Protein AF-A0A845QM46-F1 (afdb_monomer_lite)

Sequence (284 aa):
MVIPQRTRVELRPKELALKIKDFGCYRITVSLDEENFLMFNYPYDESMENTIIIENFEGDLLFAEQYNCGYGGHSPGKTEELLKALGIEDYEAERLKWLDGFQISFNRDGIYEPENNIENVPFRRFSDKIDLSNANTVCNMKKRQLYFMEPKKKDFTTLLRTLDLLEIDGLKAYIGKDNTPYYDFSIPYLSPELQKQEAMLKGPFIVFEARPFDVICFVGTKAPASIINTLTLYILGYPLLQEENLGEYIVLESVRNYNKSRIKRWAKALKESKDIYLSIKARP

Secondary structure (DSSP, 8-state):
-PPPPEEEE---HHHHHHHHHHHTEEEEEEESSGGGGGGS-S---GGGTTEEEEEETTS-EEEEES---S-SSS--HHHHHHHHHTT--HHHHHHHHTSSEEEEEE-TTS-EEEEEEEE--SB-SSSSSB---STTEEEETTTTEEEEES--THHHHHHHHHHHTSEEEEEEEE-STT----S----TT--HHHHTTHHHHTS-EEEEEEESSEEEEE--SSSHHHHHHHHHHHHHSS-S--TT-TTS-------S---HHHHHHHHHHHHH-TTTTS------

Radius of gyration: 21.89 Å; chains: 1; bounding box: 54×41×61 Å

Structure (mmCIF, N/CA/C/O backbone):
data_AF-A0A845QM46-F1
#
_entry.id   AF-A0A845QM46-F1
#
loop_
_atom_site.group_PDB
_atom_site.id
_atom_site.type_symbol
_atom_site.label_atom_id
_atom_site.label_alt_id
_atom_site.label_comp_id
_atom_site.label_asym_id
_atom_site.label_entity_id
_atom_site.label_seq_id
_atom_site.pdbx_PDB_ins_code
_atom_site.Cartn_x
_atom_site.Cartn_y
_atom_site.Cartn_z
_atom_site.occupancy
_atom_site.B_iso_or_equiv
_atom_site.auth_seq_id
_atom_site.auth_comp_id
_atom_site.auth_asym_id
_atom_site.auth_atom_id
_atom_site.pdbx_PDB_model_num
ATOM 1 N N . MET A 1 1 ? -0.229 -23.679 -4.809 1.00 38.31 1 MET A N 1
ATOM 2 C CA . MET A 1 1 ? 0.304 -22.304 -4.750 1.00 38.31 1 MET A CA 1
ATOM 3 C C . MET A 1 1 ? 1.750 -22.395 -5.197 1.00 38.31 1 MET A C 1
ATOM 5 O O . MET A 1 1 ? 2.528 -23.038 -4.504 1.00 38.31 1 MET A O 1
ATOM 9 N N . VAL A 1 2 ? 2.072 -21.917 -6.398 1.00 35.53 2 VAL A N 1
ATOM 10 C CA . VAL A 1 2 ? 3.462 -21.878 -6.874 1.00 35.53 2 VAL A CA 1
ATOM 11 C C . VAL A 1 2 ? 4.127 -20.720 -6.138 1.00 35.53 2 VAL A C 1
ATOM 13 O O . VAL A 1 2 ? 3.599 -19.613 -6.153 1.00 35.53 2 VAL A O 1
ATOM 16 N N . ILE A 1 3 ? 5.202 -20.992 -5.404 1.00 48.53 3 ILE A N 1
ATOM 17 C CA . ILE A 1 3 ? 5.987 -19.939 -4.758 1.00 48.53 3 ILE A CA 1
ATOM 18 C C . ILE A 1 3 ? 6.811 -19.293 -5.880 1.00 48.53 3 ILE A C 1
ATOM 20 O O . ILE A 1 3 ? 7.573 -20.028 -6.511 1.00 48.53 3 ILE A O 1
ATOM 24 N N . PRO A 1 4 ? 6.665 -17.983 -6.155 1.00 57.91 4 PRO A N 1
ATOM 25 C CA . PRO A 1 4 ? 7.448 -17.315 -7.191 1.00 57.91 4 PRO A CA 1
ATOM 26 C C . PRO A 1 4 ? 8.939 -17.531 -6.948 1.00 57.91 4 PRO A C 1
ATOM 28 O O . PRO A 1 4 ? 9.393 -17.397 -5.802 1.00 57.91 4 PRO A O 1
ATOM 31 N N . GLN A 1 5 ? 9.707 -17.845 -7.994 1.00 64.75 5 GLN A N 1
ATOM 32 C CA . GLN A 1 5 ? 11.157 -17.863 -7.846 1.00 64.75 5 GLN A CA 1
ATOM 33 C C . GLN A 1 5 ? 11.633 -16.434 -7.583 1.00 64.75 5 GLN A C 1
ATOM 35 O O . GLN A 1 5 ? 11.287 -15.504 -8.310 1.00 64.75 5 GLN A O 1
ATOM 40 N N . ARG A 1 6 ? 12.400 -16.253 -6.503 1.00 69.56 6 ARG A N 1
AT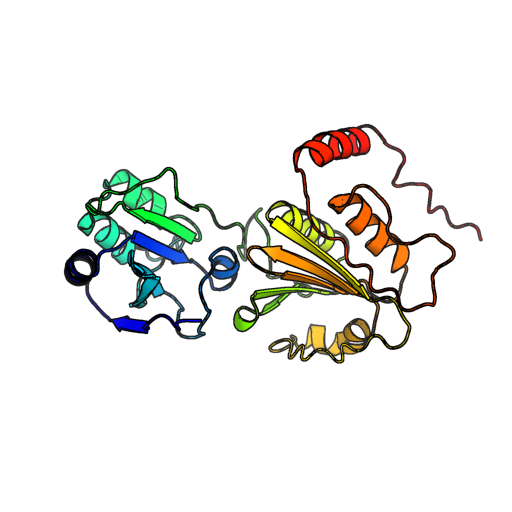OM 41 C CA . ARG A 1 6 ? 12.965 -14.955 -6.125 1.00 69.56 6 ARG A CA 1
ATOM 42 C C . ARG A 1 6 ? 14.436 -14.925 -6.485 1.00 69.56 6 ARG A C 1
ATOM 44 O O . ARG A 1 6 ? 15.208 -15.733 -5.975 1.00 69.56 6 ARG A O 1
ATOM 51 N N . THR A 1 7 ? 14.824 -13.953 -7.300 1.00 81.62 7 THR A N 1
ATOM 52 C CA . THR A 1 7 ? 16.232 -13.698 -7.624 1.00 81.62 7 THR A CA 1
ATOM 53 C C . THR A 1 7 ? 16.611 -12.295 -7.170 1.00 81.62 7 THR A C 1
ATOM 55 O O . THR A 1 7 ? 15.898 -11.345 -7.480 1.00 81.62 7 THR A O 1
ATOM 58 N N . ARG A 1 8 ? 17.732 -12.151 -6.454 1.00 79.81 8 ARG A N 1
ATOM 59 C CA . ARG A 1 8 ? 18.295 -10.844 -6.080 1.00 79.81 8 ARG A CA 1
ATOM 60 C C . ARG A 1 8 ? 19.483 -10.491 -6.952 1.00 79.81 8 ARG A C 1
ATOM 62 O O . ARG A 1 8 ? 20.283 -11.367 -7.285 1.00 79.81 8 ARG A O 1
ATOM 69 N N . VAL A 1 9 ? 19.597 -9.219 -7.314 1.00 83.62 9 VAL A N 1
ATOM 70 C CA . VAL A 1 9 ? 20.725 -8.692 -8.080 1.00 83.62 9 VAL A CA 1
ATOM 71 C C . VAL A 1 9 ? 21.131 -7.301 -7.618 1.00 83.62 9 VAL A C 1
ATOM 73 O O . VAL A 1 9 ? 20.295 -6.476 -7.268 1.00 83.62 9 VAL A O 1
ATOM 76 N N . GLU A 1 10 ? 22.422 -7.018 -7.730 1.00 85.31 10 GLU A N 1
ATOM 77 C CA . GLU A 1 10 ? 22.969 -5.669 -7.643 1.00 85.31 10 GLU A CA 1
ATOM 78 C C . GLU A 1 10 ? 23.605 -5.349 -9.000 1.00 85.31 10 GLU A C 1
ATOM 80 O O . GLU A 1 10 ? 24.651 -5.887 -9.359 1.00 85.31 10 GLU A O 1
ATOM 85 N N . LEU A 1 11 ? 22.916 -4.549 -9.814 1.00 87.00 11 LEU A N 1
ATOM 86 C CA . LEU A 1 11 ? 23.330 -4.210 -11.178 1.00 87.00 11 LEU A CA 1
ATOM 87 C C . LEU A 1 11 ? 23.146 -2.717 -11.421 1.00 87.00 11 LEU A C 1
ATOM 89 O O . LEU A 1 11 ? 22.212 -2.106 -10.894 1.00 87.00 11 LEU A O 1
ATOM 93 N N . ARG A 1 12 ? 24.004 -2.128 -12.262 1.00 90.50 12 ARG A N 1
ATOM 94 C CA . ARG A 1 12 ? 23.843 -0.731 -12.688 1.00 90.50 12 ARG A CA 1
ATOM 95 C C . ARG A 1 12 ? 22.617 -0.590 -13.599 1.00 90.50 12 ARG A C 1
ATOM 97 O O . ARG A 1 12 ? 22.266 -1.563 -14.268 1.00 90.50 12 ARG A O 1
ATOM 104 N N . PRO A 1 13 ? 22.020 0.610 -13.730 1.00 91.50 13 PRO A N 1
ATOM 105 C CA . PRO A 1 13 ? 20.757 0.793 -14.451 1.00 91.50 13 PRO A CA 1
ATOM 106 C C . PRO A 1 13 ? 20.724 0.186 -15.861 1.00 91.50 13 PRO A C 1
ATOM 108 O O . PRO A 1 13 ? 19.783 -0.517 -16.212 1.00 91.50 13 PRO A O 1
ATOM 111 N N . LYS A 1 14 ? 21.786 0.369 -16.658 1.00 92.88 14 LYS A N 1
ATOM 112 C CA . LYS A 1 14 ? 21.867 -0.193 -18.020 1.00 92.88 14 LYS A CA 1
ATOM 113 C C . LYS A 1 14 ? 21.983 -1.722 -18.048 1.00 92.88 14 LYS A C 1
ATOM 115 O O . LYS A 1 14 ? 21.410 -2.357 -18.924 1.00 92.88 14 LYS A O 1
ATOM 120 N N . GLU A 1 15 ? 22.725 -2.305 -17.109 1.00 92.81 15 GLU A N 1
ATOM 121 C CA . GLU A 1 15 ? 22.895 -3.763 -16.995 1.00 92.81 15 GLU A CA 1
ATOM 122 C C . GLU A 1 15 ? 21.600 -4.412 -16.508 1.00 92.81 15 GLU A C 1
ATOM 124 O O . GLU A 1 15 ? 21.168 -5.434 -17.041 1.00 92.81 15 GLU A O 1
ATOM 129 N N . LEU A 1 16 ? 20.944 -3.774 -15.536 1.00 93.50 16 LEU A N 1
ATOM 130 C CA . LEU A 1 16 ? 19.647 -4.201 -15.044 1.00 93.50 16 LEU A CA 1
ATOM 131 C C . LEU A 1 16 ? 18.578 -4.094 -16.136 1.00 93.50 16 LEU A C 1
ATOM 133 O O . LEU A 1 16 ? 17.815 -5.034 -16.305 1.00 93.50 16 LEU A O 1
ATOM 137 N N . ALA A 1 17 ? 18.556 -3.017 -16.927 1.00 94.00 17 ALA A N 1
ATOM 138 C CA . ALA A 1 17 ? 17.607 -2.863 -18.030 1.00 94.00 17 ALA A CA 1
ATOM 139 C C . ALA A 1 17 ? 17.718 -3.987 -19.073 1.00 94.00 17 ALA A C 1
ATOM 141 O O . ALA A 1 17 ? 16.696 -4.475 -19.550 1.00 94.00 17 ALA A O 1
ATOM 142 N N . LEU A 1 18 ? 18.937 -4.428 -19.408 1.00 92.69 18 LEU A N 1
ATOM 143 C CA . LEU A 1 18 ? 19.142 -5.588 -20.284 1.00 92.69 18 LEU A CA 1
ATOM 144 C C . LEU A 1 18 ? 18.566 -6.857 -19.651 1.00 92.69 18 LEU A C 1
ATOM 146 O O . LEU A 1 18 ? 17.761 -7.542 -20.274 1.00 92.69 18 LEU A O 1
ATOM 150 N N . LYS A 1 19 ? 18.886 -7.106 -18.376 1.00 92.75 19 LYS A N 1
ATOM 151 C CA . LYS A 1 19 ? 18.350 -8.255 -17.641 1.00 92.75 19 LYS A CA 1
ATOM 152 C C . LYS A 1 19 ? 16.819 -8.239 -17.552 1.00 92.75 19 LYS A C 1
ATOM 154 O O . LYS A 1 19 ? 16.204 -9.287 -17.682 1.00 92.75 19 LYS A O 1
ATOM 159 N N . ILE A 1 20 ? 16.202 -7.076 -17.344 1.00 92.00 20 ILE A N 1
ATOM 160 C CA . ILE A 1 20 ? 14.741 -6.899 -17.281 1.00 92.00 20 ILE A CA 1
ATOM 161 C C . ILE A 1 20 ? 14.086 -7.223 -18.631 1.00 92.00 20 ILE A C 1
ATOM 163 O O . ILE A 1 20 ? 13.023 -7.845 -18.655 1.00 92.00 20 ILE A O 1
ATOM 167 N N . LYS A 1 21 ? 14.716 -6.835 -19.748 1.00 89.56 21 LYS A N 1
ATOM 168 C CA . LYS A 1 21 ? 14.235 -7.172 -21.097 1.00 89.56 21 LYS A CA 1
ATOM 169 C C . LYS A 1 21 ? 14.284 -8.677 -21.340 1.00 89.56 21 LYS A C 1
ATOM 171 O O . LYS A 1 21 ? 13.273 -9.249 -21.733 1.00 89.56 21 LYS A O 1
ATOM 176 N N . ASP A 1 22 ? 15.407 -9.317 -21.018 1.00 90.69 22 ASP A N 1
ATOM 177 C CA . ASP A 1 22 ? 15.561 -10.773 -21.140 1.00 90.69 22 ASP A CA 1
ATOM 178 C C . ASP A 1 22 ? 14.604 -11.540 -20.210 1.00 90.69 22 ASP A C 1
ATOM 180 O O . ASP A 1 22 ? 14.162 -12.640 -20.528 1.00 90.69 22 ASP A O 1
ATOM 184 N N . PHE A 1 23 ? 14.262 -10.948 -19.063 1.00 91.19 23 PHE A N 1
ATOM 185 C CA . PHE A 1 23 ? 13.350 -11.519 -18.073 1.00 91.19 23 PHE A CA 1
ATOM 186 C C . PHE A 1 23 ? 11.868 -11.455 -18.483 1.00 91.19 23 PHE A C 1
ATOM 188 O O . PHE A 1 23 ? 11.046 -12.131 -17.868 1.00 91.19 23 PHE A O 1
ATOM 195 N N . GLY A 1 24 ? 11.505 -10.671 -19.506 1.00 90.88 24 GLY A N 1
ATOM 196 C CA . GLY A 1 24 ? 10.113 -10.527 -19.945 1.00 90.88 24 GLY A CA 1
ATOM 197 C C . GLY A 1 24 ? 9.263 -9.719 -18.962 1.00 90.88 24 GLY A C 1
ATOM 198 O O . GLY A 1 24 ? 8.214 -10.177 -18.509 1.00 90.88 24 GLY A O 1
ATOM 199 N N . CYS A 1 25 ? 9.742 -8.530 -18.598 1.00 92.56 25 CYS A N 1
ATOM 200 C CA . CYS A 1 25 ? 9.098 -7.641 -17.636 1.00 92.56 25 CYS A CA 1
ATOM 201 C C . CYS A 1 25 ? 7.655 -7.284 -18.003 1.00 92.56 25 CYS A C 1
ATOM 203 O O . CYS A 1 25 ? 7.397 -6.679 -19.039 1.00 92.56 25 CYS A O 1
ATOM 205 N N . TYR A 1 26 ? 6.742 -7.584 -17.086 1.00 93.75 26 TYR A N 1
ATOM 206 C CA . TYR A 1 26 ? 5.358 -7.130 -17.109 1.00 93.75 26 TYR A CA 1
ATOM 207 C C . TYR A 1 26 ? 5.167 -5.894 -16.228 1.00 93.75 26 TYR A C 1
ATOM 209 O O . TYR A 1 26 ? 4.379 -5.011 -16.554 1.00 93.75 26 TYR A O 1
ATOM 217 N N . ARG A 1 27 ? 5.874 -5.806 -15.097 1.00 95.12 27 ARG A N 1
ATOM 218 C CA . ARG A 1 27 ? 5.605 -4.766 -14.105 1.00 95.12 27 ARG A CA 1
ATOM 219 C C . ARG A 1 27 ? 6.825 -4.427 -13.268 1.00 95.12 27 ARG A C 1
ATOM 221 O O . ARG A 1 27 ? 7.604 -5.303 -12.904 1.00 95.12 27 ARG A O 1
ATOM 228 N N . ILE A 1 28 ? 6.941 -3.151 -12.918 1.00 95.06 28 ILE A N 1
ATOM 229 C CA . ILE A 1 28 ? 7.963 -2.625 -12.018 1.00 95.06 28 ILE A CA 1
ATOM 230 C C . ILE A 1 28 ? 7.292 -1.900 -10.860 1.00 95.06 28 ILE A C 1
ATOM 232 O O . ILE A 1 28 ? 6.427 -1.060 -11.080 1.00 95.06 28 ILE A O 1
ATOM 236 N N . THR A 1 29 ? 7.708 -2.194 -9.632 1.00 93.88 29 THR A N 1
ATOM 237 C CA . THR A 1 29 ? 7.200 -1.552 -8.417 1.00 93.88 29 THR A CA 1
ATOM 238 C C . THR A 1 29 ? 8.339 -0.977 -7.591 1.00 93.88 29 THR A C 1
ATOM 240 O O . THR A 1 29 ? 9.319 -1.668 -7.313 1.00 93.88 29 THR A O 1
ATOM 243 N N . VAL A 1 30 ? 8.186 0.276 -7.167 1.00 91.50 30 VAL A N 1
ATOM 244 C CA . VAL A 1 30 ? 9.110 0.988 -6.276 1.00 91.50 30 VAL A CA 1
ATOM 245 C C . VAL A 1 30 ? 8.299 1.633 -5.157 1.00 91.50 30 VAL A C 1
ATOM 247 O O . VAL A 1 30 ? 7.201 2.136 -5.388 1.00 91.50 30 VAL A O 1
ATOM 250 N N . SER A 1 31 ? 8.821 1.610 -3.936 1.00 88.06 31 SER A N 1
ATOM 251 C CA . SER A 1 31 ? 8.218 2.248 -2.758 1.00 88.06 31 SER A CA 1
ATOM 252 C C . SER A 1 31 ? 9.229 3.189 -2.111 1.00 88.06 31 SER A C 1
ATOM 254 O O . SER A 1 31 ? 10.427 2.915 -2.166 1.00 88.06 31 SER A O 1
ATOM 256 N N . LEU A 1 32 ? 8.761 4.307 -1.547 1.00 83.69 32 LEU A N 1
ATOM 257 C CA . LEU A 1 32 ? 9.610 5.209 -0.767 1.00 83.69 32 LEU A CA 1
ATOM 258 C C . LEU A 1 32 ? 9.940 4.570 0.586 1.00 83.69 32 LEU A C 1
ATOM 260 O O . LEU A 1 32 ? 11.110 4.352 0.881 1.00 83.69 32 LEU A O 1
ATOM 264 N N . ASP A 1 33 ? 8.901 4.231 1.350 1.00 80.06 33 ASP A N 1
ATOM 265 C CA . ASP A 1 33 ? 9.005 3.618 2.671 1.00 80.06 33 ASP A CA 1
ATOM 266 C C . ASP A 1 33 ? 8.313 2.243 2.697 1.00 80.06 33 ASP A C 1
ATOM 268 O O . ASP A 1 33 ? 7.537 1.880 1.804 1.00 80.06 33 ASP A O 1
ATOM 272 N N . GLU A 1 34 ? 8.559 1.468 3.753 1.00 80.44 34 GLU A N 1
ATOM 273 C CA . GLU A 1 34 ? 7.951 0.147 3.928 1.00 80.44 34 GLU A CA 1
ATOM 274 C C . GLU A 1 34 ? 6.425 0.221 3.967 1.00 80.44 34 GLU A C 1
ATOM 276 O O . GLU A 1 34 ? 5.743 -0.607 3.371 1.00 80.44 34 GLU A O 1
ATOM 281 N N . GLU A 1 35 ? 5.858 1.248 4.597 1.00 81.62 35 GLU A N 1
ATOM 282 C CA . GLU A 1 35 ? 4.414 1.422 4.690 1.00 81.62 35 GLU A CA 1
ATOM 283 C C . GLU A 1 35 ? 3.768 1.638 3.312 1.00 81.62 35 GLU A C 1
ATOM 285 O O . GLU A 1 35 ? 2.629 1.223 3.089 1.00 81.62 35 GLU A O 1
ATOM 290 N N . ASN A 1 36 ? 4.493 2.223 2.348 1.00 84.69 36 ASN A N 1
ATOM 291 C CA . ASN A 1 36 ? 4.007 2.356 0.974 1.00 84.69 36 ASN A CA 1
ATOM 292 C C . ASN A 1 36 ? 3.799 0.984 0.312 1.00 84.69 36 ASN A C 1
ATOM 294 O O . ASN A 1 36 ? 2.880 0.802 -0.493 1.00 84.69 36 ASN A O 1
ATOM 298 N N . PHE A 1 37 ? 4.584 -0.009 0.722 1.00 84.94 37 PHE A N 1
ATOM 299 C CA . PHE A 1 37 ? 4.507 -1.370 0.213 1.00 84.94 37 PHE A CA 1
ATOM 300 C C . PHE A 1 37 ? 3.178 -2.067 0.531 1.00 84.94 37 PHE A C 1
ATOM 302 O O . PHE A 1 37 ? 2.786 -3.016 -0.154 1.00 84.94 37 PHE A O 1
ATOM 309 N N . LEU A 1 38 ? 2.427 -1.570 1.522 1.00 84.94 38 LEU A N 1
ATOM 310 C CA . LEU A 1 38 ? 1.086 -2.065 1.817 1.00 84.94 38 LEU A CA 1
ATOM 311 C C . LEU A 1 38 ? 0.150 -1.947 0.615 1.00 84.94 38 LEU A C 1
ATOM 313 O O . LEU A 1 38 ? -0.733 -2.782 0.478 1.00 84.94 38 LEU A O 1
ATOM 317 N N . MET A 1 39 ? 0.332 -0.982 -0.289 1.00 85.75 39 MET A N 1
ATOM 318 C CA . MET A 1 39 ? -0.556 -0.854 -1.452 1.00 85.75 39 MET A CA 1
ATOM 319 C C . MET A 1 39 ? -0.291 -1.880 -2.555 1.00 85.75 39 MET A C 1
ATOM 321 O O . MET A 1 39 ? -1.139 -2.069 -3.425 1.00 85.75 39 MET A O 1
ATOM 325 N N . PHE A 1 40 ? 0.849 -2.566 -2.518 1.00 86.44 40 PHE A N 1
ATOM 326 C CA . PHE A 1 40 ? 1.248 -3.513 -3.552 1.00 86.44 40 PHE A CA 1
ATOM 327 C C . PHE A 1 40 ? 1.122 -4.941 -3.042 1.00 86.44 40 PHE A C 1
ATOM 329 O O . PHE A 1 40 ? 1.488 -5.231 -1.909 1.00 86.44 40 PHE A O 1
ATOM 336 N N . ASN A 1 41 ? 0.618 -5.856 -3.868 1.00 82.00 41 ASN A N 1
ATOM 337 C CA . ASN A 1 41 ? 0.347 -7.235 -3.460 1.00 82.00 41 ASN A CA 1
ATOM 338 C C . ASN A 1 41 ? 1.586 -8.144 -3.580 1.00 82.00 41 ASN A C 1
ATOM 340 O O . ASN A 1 41 ? 1.546 -9.177 -4.246 1.00 82.00 41 ASN A O 1
ATOM 344 N N . TYR A 1 42 ? 2.691 -7.745 -2.952 1.00 85.25 42 TYR A N 1
ATOM 345 C CA . TYR A 1 42 ? 3.921 -8.533 -2.895 1.00 85.25 42 TYR A CA 1
ATOM 346 C C . TYR A 1 42 ? 4.170 -9.073 -1.484 1.00 85.25 42 TYR A C 1
ATOM 348 O O . TYR A 1 42 ? 3.767 -8.454 -0.490 1.00 85.25 42 TYR A O 1
ATOM 356 N N . PRO A 1 43 ? 4.853 -10.224 -1.368 1.00 80.56 43 PRO A N 1
ATOM 357 C CA . PRO A 1 43 ? 5.324 -10.700 -0.081 1.00 80.56 43 PRO A CA 1
ATOM 358 C C . PRO A 1 43 ? 6.436 -9.781 0.438 1.00 80.56 43 PRO A C 1
ATOM 360 O O . PRO A 1 43 ? 7.422 -9.550 -0.258 1.00 80.56 43 PRO A O 1
ATOM 363 N N . TYR A 1 44 ? 6.280 -9.289 1.664 1.00 80.94 44 TYR A N 1
ATOM 364 C CA . TYR A 1 44 ? 7.263 -8.418 2.304 1.00 80.94 44 TYR A CA 1
ATOM 365 C C . TYR A 1 44 ? 8.457 -9.211 2.867 1.00 80.94 44 TYR A C 1
ATOM 367 O O . TYR A 1 44 ? 8.299 -10.323 3.379 1.00 80.94 44 TYR A O 1
ATOM 375 N N . ASP A 1 45 ? 9.644 -8.616 2.787 1.00 76.56 45 ASP A N 1
ATOM 376 C CA . ASP A 1 45 ? 10.906 -9.083 3.361 1.00 76.56 45 ASP A CA 1
ATOM 377 C C . ASP A 1 45 ? 11.665 -7.842 3.855 1.00 76.56 45 ASP A C 1
ATOM 379 O O . ASP A 1 45 ? 11.795 -6.870 3.119 1.00 76.56 45 ASP A O 1
ATOM 383 N N . GLU A 1 46 ? 12.140 -7.868 5.101 1.00 70.06 46 GLU A N 1
ATOM 384 C CA . GLU A 1 46 ? 12.792 -6.727 5.776 1.00 70.06 46 GLU A CA 1
ATOM 385 C C . GLU A 1 46 ? 14.048 -6.240 5.046 1.00 70.06 46 GLU A C 1
ATOM 387 O O . GLU A 1 46 ? 14.481 -5.109 5.213 1.00 70.06 46 GLU A O 1
ATOM 392 N N . SER A 1 47 ? 14.631 -7.080 4.195 1.00 67.75 47 SER A N 1
ATOM 393 C CA . SER A 1 47 ? 15.779 -6.703 3.375 1.00 67.75 47 SER A CA 1
ATOM 394 C C . SER A 1 47 ? 15.395 -6.128 2.002 1.00 67.75 47 SER A C 1
ATOM 396 O O . SER A 1 47 ? 16.249 -6.066 1.123 1.00 67.75 47 SER A O 1
ATOM 398 N N . MET A 1 48 ? 14.127 -5.737 1.799 1.00 70.19 48 MET A N 1
ATOM 399 C CA . MET A 1 48 ? 13.626 -5.055 0.590 1.00 70.19 48 MET A CA 1
ATOM 400 C C . MET A 1 48 ? 13.669 -3.518 0.678 1.00 70.19 48 MET A C 1
ATOM 402 O O . MET A 1 48 ? 13.138 -2.836 -0.201 1.00 70.19 48 MET A O 1
ATOM 406 N N . GLU A 1 49 ? 14.293 -2.940 1.705 1.00 67.50 49 GLU A N 1
ATOM 407 C CA . GLU A 1 49 ? 14.498 -1.490 1.767 1.00 67.50 49 GLU A CA 1
ATOM 408 C C . GLU A 1 49 ? 15.292 -1.013 0.531 1.00 67.50 49 GLU A C 1
ATOM 410 O O . GLU A 1 49 ? 16.281 -1.634 0.138 1.00 67.50 49 GLU A O 1
ATOM 415 N N . ASN A 1 50 ? 14.852 0.067 -0.128 1.00 71.19 50 ASN A N 1
ATOM 416 C CA . ASN A 1 50 ? 15.448 0.567 -1.381 1.00 71.19 50 ASN A CA 1
ATOM 417 C C . ASN A 1 50 ? 15.567 -0.493 -2.496 1.00 71.19 50 ASN A C 1
ATOM 419 O O . ASN A 1 50 ? 16.546 -0.511 -3.253 1.00 71.19 50 ASN A O 1
ATOM 423 N N . THR A 1 51 ? 14.593 -1.398 -2.580 1.00 82.75 51 THR A N 1
ATOM 424 C CA . THR A 1 51 ? 14.540 -2.437 -3.607 1.00 82.75 51 THR A CA 1
ATOM 425 C C . THR A 1 51 ? 13.441 -2.141 -4.620 1.00 82.75 51 THR A C 1
ATOM 427 O O . THR A 1 51 ? 12.297 -1.866 -4.260 1.00 82.75 51 THR A O 1
ATOM 430 N N . ILE A 1 52 ? 13.776 -2.252 -5.903 1.00 90.88 52 ILE A N 1
ATOM 431 C CA . ILE A 1 52 ? 12.794 -2.316 -6.984 1.00 90.88 52 ILE A CA 1
ATOM 432 C C . ILE A 1 52 ? 12.379 -3.770 -7.205 1.00 90.88 52 ILE A C 1
ATOM 434 O O . ILE A 1 52 ? 13.218 -4.676 -7.216 1.00 90.88 52 ILE A O 1
ATOM 438 N N . ILE A 1 53 ? 11.081 -3.990 -7.386 1.00 92.69 53 ILE A N 1
ATOM 439 C CA . ILE A 1 53 ? 10.515 -5.299 -7.711 1.00 92.69 53 ILE A CA 1
ATOM 440 C C . ILE A 1 53 ? 10.145 -5.308 -9.181 1.00 92.69 53 ILE A C 1
ATOM 442 O O . ILE A 1 53 ? 9.399 -4.443 -9.635 1.00 92.69 53 ILE A O 1
ATOM 446 N N . ILE A 1 54 ? 10.641 -6.302 -9.904 1.00 93.69 54 ILE A N 1
ATOM 447 C CA . ILE A 1 54 ? 10.300 -6.566 -11.295 1.00 93.69 54 ILE A CA 1
ATOM 448 C C . ILE A 1 54 ? 9.560 -7.900 -11.353 1.00 93.69 54 ILE A C 1
ATOM 450 O O . ILE A 1 54 ? 10.064 -8.920 -10.888 1.00 93.69 54 ILE A O 1
ATOM 454 N N . GLU A 1 55 ? 8.370 -7.885 -11.932 1.00 94.50 55 GLU A N 1
ATOM 455 C CA . GLU A 1 55 ? 7.517 -9.053 -12.142 1.00 94.50 55 GLU A CA 1
ATOM 456 C C . GLU A 1 55 ? 7.443 -9.342 -13.644 1.00 94.50 55 GLU A C 1
ATOM 458 O O . GLU A 1 55 ? 7.236 -8.422 -14.443 1.00 94.50 55 GLU A O 1
ATOM 463 N N . ASN A 1 56 ? 7.638 -10.599 -14.043 1.00 94.38 56 ASN A N 1
ATOM 464 C CA . ASN A 1 56 ? 7.477 -11.021 -15.436 1.00 94.38 56 ASN A CA 1
ATOM 465 C C . ASN A 1 56 ? 6.056 -11.540 -15.722 1.00 94.38 56 ASN A C 1
ATOM 467 O O . ASN A 1 56 ? 5.225 -11.683 -14.826 1.00 94.38 56 ASN A O 1
ATOM 471 N N . PHE A 1 57 ? 5.775 -11.860 -16.986 1.00 92.12 57 PHE A N 1
ATOM 472 C CA . PHE A 1 57 ? 4.481 -12.422 -17.404 1.00 92.12 57 PHE A CA 1
ATOM 473 C C . PHE A 1 57 ? 4.167 -13.815 -16.836 1.00 92.12 57 PHE A C 1
ATOM 475 O O . PHE A 1 57 ? 3.017 -14.250 -16.909 1.00 92.12 57 PHE A O 1
ATOM 482 N N . GLU A 1 58 ? 5.163 -14.516 -16.298 1.00 91.88 58 GLU A N 1
ATOM 483 C CA . GLU A 1 58 ? 5.013 -15.839 -15.680 1.00 91.88 58 GLU A CA 1
ATOM 484 C C . GLU A 1 58 ? 4.755 -15.743 -14.163 1.00 91.88 58 GLU A C 1
ATOM 486 O O . GLU A 1 58 ? 4.398 -16.737 -13.532 1.00 91.88 58 GLU A O 1
ATOM 491 N N . GLY A 1 59 ? 4.851 -14.536 -13.588 1.00 89.06 59 GLY A N 1
ATOM 492 C CA . GLY A 1 59 ? 4.670 -14.260 -12.161 1.00 89.06 59 GLY A CA 1
ATOM 493 C C . GLY A 1 59 ? 5.939 -14.424 -11.318 1.00 89.06 59 GLY A C 1
ATOM 494 O O . GLY A 1 59 ? 5.860 -14.364 -10.088 1.00 89.06 59 GLY A O 1
ATOM 495 N N . ASP A 1 60 ? 7.101 -14.627 -11.942 1.00 91.00 60 ASP A N 1
ATOM 496 C CA . ASP A 1 60 ? 8.390 -14.643 -11.255 1.00 91.00 60 ASP A CA 1
ATOM 497 C C . ASP A 1 60 ? 8.826 -13.235 -10.856 1.00 91.00 60 ASP A C 1
ATOM 499 O O . ASP A 1 60 ? 8.494 -12.240 -11.508 1.00 91.00 60 ASP A O 1
ATOM 503 N N . LEU A 1 61 ? 9.617 -13.163 -9.782 1.00 92.00 61 LEU A N 1
ATOM 504 C CA . LEU A 1 61 ? 10.020 -11.906 -9.164 1.00 92.00 61 LEU A CA 1
ATOM 505 C C . LEU A 1 61 ? 11.545 -11.746 -9.165 1.00 92.00 61 LEU A C 1
ATOM 507 O O . LEU A 1 61 ? 12.292 -12.552 -8.598 1.00 92.00 61 LEU A O 1
ATOM 511 N N . LEU A 1 62 ? 12.001 -10.640 -9.743 1.00 91.00 62 LEU A N 1
ATOM 512 C CA . LEU A 1 62 ? 13.375 -10.163 -9.678 1.00 91.00 62 LEU A CA 1
ATOM 513 C C . LEU A 1 62 ? 13.433 -8.932 -8.768 1.00 91.00 62 LEU A C 1
ATOM 515 O O . LEU A 1 62 ? 12.682 -7.976 -8.939 1.00 91.00 62 LEU A O 1
ATOM 519 N N . PHE A 1 63 ? 14.353 -8.951 -7.813 1.00 90.19 63 PHE A N 1
ATOM 520 C CA . PHE A 1 63 ? 14.578 -7.870 -6.859 1.00 90.19 63 PHE A CA 1
ATOM 521 C C . PHE A 1 63 ? 15.929 -7.230 -7.154 1.00 90.19 63 PHE A C 1
ATOM 523 O O . PHE A 1 63 ? 16.933 -7.944 -7.250 1.00 90.19 63 PHE A O 1
ATOM 530 N N . ALA A 1 64 ? 15.963 -5.906 -7.289 1.00 88.75 64 ALA A N 1
ATOM 531 C CA . ALA A 1 64 ? 17.213 -5.175 -7.440 1.00 88.75 64 ALA A CA 1
ATOM 532 C C . ALA A 1 64 ? 17.362 -4.090 -6.373 1.00 88.75 64 ALA A C 1
ATOM 534 O O . ALA A 1 64 ? 16.462 -3.280 -6.161 1.00 88.75 64 ALA A O 1
ATOM 535 N N . GLU A 1 65 ? 18.505 -4.090 -5.699 1.00 86.12 65 GLU A N 1
ATOM 536 C CA . GLU A 1 65 ? 18.790 -3.200 -4.571 1.00 86.12 65 GLU A CA 1
ATOM 537 C C . GLU A 1 65 ? 19.330 -1.840 -5.045 1.00 86.12 65 GLU A C 1
ATOM 539 O O . GLU A 1 65 ? 19.845 -1.710 -6.157 1.00 86.12 65 GLU A O 1
ATOM 544 N N . GLN A 1 66 ? 19.260 -0.829 -4.172 1.00 84.25 66 GLN A N 1
ATOM 545 C CA . GLN A 1 66 ? 19.723 0.549 -4.410 1.00 84.25 66 GLN A CA 1
ATOM 546 C C . GLN A 1 66 ? 18.895 1.340 -5.438 1.00 84.25 66 GLN A C 1
ATOM 548 O O . GLN A 1 66 ? 19.412 2.261 -6.082 1.00 84.25 66 GLN A O 1
ATOM 553 N N . TYR A 1 67 ? 17.610 1.012 -5.562 1.00 88.56 67 TYR A N 1
ATOM 554 C CA . TYR A 1 67 ? 16.631 1.748 -6.361 1.00 88.56 67 TYR A CA 1
ATOM 555 C C . TYR A 1 67 ? 15.520 2.260 -5.442 1.00 88.56 67 TYR A C 1
ATOM 557 O O . TYR A 1 67 ? 14.915 1.497 -4.695 1.00 88.56 67 TYR A O 1
ATOM 565 N N . ASN A 1 68 ? 15.255 3.564 -5.475 1.00 86.81 68 ASN A N 1
ATOM 566 C CA . ASN A 1 68 ? 14.291 4.223 -4.593 1.00 86.81 68 ASN A CA 1
ATOM 567 C C . ASN A 1 68 ? 13.435 5.256 -5.346 1.00 86.81 68 ASN A C 1
ATOM 569 O O . ASN A 1 68 ? 13.555 5.415 -6.562 1.00 86.81 68 ASN A O 1
ATOM 573 N N . CYS A 1 69 ? 12.530 5.931 -4.640 1.00 88.06 69 CYS A N 1
ATOM 574 C CA . CYS A 1 69 ? 11.701 7.024 -5.157 1.00 88.06 69 CYS A CA 1
ATOM 575 C C . CYS A 1 69 ? 11.412 8.045 -4.040 1.00 88.06 69 CYS A C 1
ATOM 577 O O . CYS A 1 69 ? 11.823 7.836 -2.902 1.00 88.06 69 CYS A O 1
ATOM 579 N N . GLY A 1 70 ? 10.769 9.172 -4.355 1.00 80.94 70 GLY A N 1
ATOM 580 C CA . GLY A 1 70 ? 10.161 10.100 -3.387 1.00 80.94 70 GLY A CA 1
ATOM 581 C C . GLY A 1 70 ? 11.108 10.980 -2.552 1.00 80.94 70 GLY A C 1
ATOM 582 O O . GLY A 1 70 ? 10.633 11.881 -1.851 1.00 80.94 70 GLY A O 1
ATOM 583 N N . TYR A 1 71 ? 12.429 10.769 -2.612 1.00 73.56 71 TYR A N 1
ATOM 584 C CA . TYR A 1 71 ? 13.406 11.456 -1.754 1.00 73.56 71 TYR A CA 1
ATOM 585 C C . TYR A 1 71 ? 14.029 12.706 -2.404 1.00 73.56 71 TYR A C 1
ATOM 587 O O . TYR A 1 71 ? 14.759 12.612 -3.384 1.00 73.56 71 TYR A O 1
ATOM 595 N N . GLY A 1 72 ? 13.795 13.889 -1.816 1.00 56.72 72 GLY A N 1
ATOM 596 C CA . GLY A 1 72 ? 14.272 15.198 -2.310 1.00 56.72 72 GLY A CA 1
ATOM 597 C C . GLY A 1 72 ? 15.782 15.460 -2.211 1.00 56.72 72 GLY A C 1
ATOM 598 O O . GLY A 1 72 ? 16.314 16.246 -2.989 1.00 56.72 72 GLY A O 1
ATOM 599 N N . GLY A 1 73 ? 16.472 14.843 -1.243 1.00 59.84 73 GLY A N 1
ATOM 600 C CA . GLY A 1 73 ? 17.862 15.189 -0.896 1.00 59.84 73 GLY A CA 1
ATOM 601 C C . GLY A 1 73 ? 18.917 14.611 -1.845 1.00 59.84 73 GLY A C 1
ATOM 602 O O . GLY A 1 73 ? 19.735 15.343 -2.395 1.00 59.84 73 GLY A O 1
ATOM 603 N N . HIS A 1 74 ? 18.876 13.298 -2.065 1.00 58.84 74 HIS A N 1
ATOM 604 C CA . HIS A 1 74 ? 19.615 12.627 -3.128 1.00 58.84 74 HIS A CA 1
ATOM 605 C C . HIS A 1 74 ? 18.570 12.153 -4.129 1.00 58.84 74 HIS A C 1
ATOM 607 O O . HIS A 1 74 ? 17.895 11.160 -3.873 1.00 58.84 74 HIS A O 1
ATOM 613 N N . SER A 1 75 ? 18.388 12.916 -5.212 1.00 71.69 75 SER A N 1
ATOM 614 C CA . SER A 1 75 ? 17.449 12.576 -6.287 1.00 71.69 75 SER A CA 1
ATOM 615 C C . SER A 1 75 ? 17.560 11.080 -6.627 1.00 71.69 75 SER A C 1
ATOM 617 O O . SER A 1 75 ? 18.695 10.618 -6.782 1.00 71.69 75 SER A O 1
ATOM 619 N N . PRO A 1 76 ? 16.447 10.338 -6.787 1.00 83.56 76 PRO A N 1
ATOM 620 C CA . PRO A 1 76 ? 16.424 8.916 -7.160 1.00 83.56 76 PRO A CA 1
ATOM 621 C C . PRO A 1 76 ? 16.951 8.620 -8.582 1.00 83.56 76 PRO A C 1
ATOM 623 O O . PRO A 1 76 ? 16.266 8.037 -9.422 1.00 83.56 76 PRO A O 1
ATOM 626 N N . GLY A 1 77 ? 18.179 9.047 -8.884 1.00 87.81 77 GLY A N 1
ATOM 627 C CA . GLY A 1 77 ? 18.749 9.077 -10.231 1.00 87.81 77 GLY A CA 1
ATOM 628 C C . GLY A 1 77 ? 18.953 7.689 -10.827 1.00 87.81 77 GLY A C 1
ATOM 629 O O . GLY A 1 77 ? 18.713 7.502 -12.011 1.00 87.81 77 GLY A O 1
ATOM 630 N N . LYS A 1 78 ? 19.296 6.681 -10.013 1.00 91.25 78 LYS A N 1
ATOM 631 C CA . LYS A 1 78 ? 19.405 5.292 -10.495 1.00 91.25 78 LYS A CA 1
ATOM 632 C C . LYS A 1 78 ? 18.072 4.758 -11.017 1.00 91.25 78 LYS A C 1
ATOM 634 O O . LYS A 1 78 ? 18.049 4.090 -12.047 1.00 91.25 78 LYS A O 1
ATOM 639 N N . THR A 1 79 ? 16.976 5.063 -10.324 1.00 93.12 79 THR A N 1
ATOM 640 C CA . THR A 1 79 ? 15.626 4.683 -10.752 1.00 93.12 79 THR A CA 1
ATOM 641 C C . THR A 1 79 ? 15.259 5.404 -12.038 1.00 93.12 79 THR A C 1
ATOM 643 O O . THR A 1 79 ? 14.860 4.759 -12.997 1.00 93.12 79 THR A O 1
ATOM 646 N N . GLU A 1 80 ? 15.475 6.715 -12.111 1.00 94.62 80 GLU A N 1
ATOM 647 C CA . GLU A 1 80 ? 15.241 7.494 -13.331 1.00 94.62 80 GLU A CA 1
ATOM 648 C C . GLU A 1 80 ? 16.043 6.957 -14.533 1.00 94.62 80 GLU A C 1
ATOM 650 O O . GLU A 1 80 ? 15.477 6.708 -15.596 1.00 94.62 80 GLU A O 1
ATOM 655 N N . GLU A 1 81 ? 17.346 6.713 -14.363 1.00 95.06 81 GLU A N 1
ATOM 656 C CA . GLU A 1 81 ? 18.222 6.142 -15.393 1.00 95.06 81 GLU A CA 1
ATOM 657 C C . GLU A 1 81 ? 17.752 4.760 -15.859 1.00 95.06 81 GLU A C 1
ATOM 659 O O . GLU A 1 81 ? 17.830 4.449 -17.050 1.00 95.06 81 GLU A O 1
ATOM 664 N N . LEU A 1 82 ? 17.260 3.928 -14.936 1.00 95.62 82 LEU A N 1
ATOM 665 C CA . LEU A 1 82 ? 16.717 2.610 -15.250 1.00 95.62 82 LEU A CA 1
ATOM 666 C C . LEU A 1 82 ? 15.448 2.730 -16.093 1.00 95.62 82 LEU A C 1
ATOM 668 O O . LEU A 1 82 ? 15.350 2.087 -17.135 1.00 95.62 82 LEU A O 1
ATOM 672 N N . LEU A 1 83 ? 14.499 3.568 -15.667 1.00 95.56 83 LEU A N 1
ATOM 673 C CA . LEU A 1 83 ? 13.241 3.794 -16.380 1.00 95.56 83 LEU A CA 1
ATOM 674 C C . LEU A 1 83 ? 13.504 4.290 -17.812 1.00 95.56 83 LEU A C 1
ATOM 676 O O . LEU A 1 83 ? 12.949 3.743 -18.766 1.00 95.56 83 LEU A O 1
ATOM 680 N N . LYS A 1 84 ? 14.437 5.235 -17.979 1.00 96.00 84 LYS A N 1
ATOM 681 C CA . LYS A 1 84 ? 14.892 5.709 -19.298 1.00 96.00 84 LYS A CA 1
ATOM 682 C C . LYS A 1 84 ? 15.508 4.588 -20.137 1.00 96.00 84 LYS A C 1
ATOM 684 O O . LYS A 1 84 ? 15.199 4.444 -21.317 1.00 96.00 84 LYS A O 1
ATOM 689 N N . ALA A 1 85 ? 16.350 3.741 -19.540 1.00 95.00 85 ALA A N 1
ATOM 690 C CA . ALA A 1 85 ? 16.960 2.599 -20.232 1.00 95.00 85 ALA A CA 1
ATOM 691 C C . ALA A 1 85 ? 15.937 1.523 -20.664 1.00 95.00 85 ALA A C 1
ATOM 693 O O . ALA A 1 85 ? 16.186 0.763 -21.611 1.00 95.00 85 ALA A O 1
ATOM 694 N N . LEU A 1 86 ? 14.781 1.475 -20.000 1.00 94.62 86 LEU A N 1
ATOM 695 C CA . LEU A 1 86 ? 13.641 0.633 -20.362 1.00 94.62 86 LEU A CA 1
ATOM 696 C C . LEU A 1 86 ? 12.743 1.252 -21.443 1.00 94.62 86 LEU A C 1
ATOM 698 O O . LEU A 1 86 ? 11.840 0.577 -21.919 1.00 94.62 86 LEU A O 1
ATOM 702 N N . GLY A 1 87 ? 13.031 2.476 -21.892 1.00 93.38 87 GLY A N 1
ATOM 703 C CA . GLY A 1 87 ? 12.297 3.142 -22.969 1.00 93.38 87 GLY A CA 1
ATOM 704 C C . GLY A 1 87 ? 11.160 4.048 -22.497 1.00 93.38 87 GLY A C 1
ATOM 705 O O . GLY A 1 87 ? 10.358 4.470 -23.324 1.00 93.38 87 GLY A O 1
ATOM 706 N N . ILE A 1 88 ? 11.084 4.363 -21.200 1.00 95.38 88 ILE A N 1
ATOM 707 C CA . ILE A 1 88 ? 10.161 5.383 -20.688 1.00 95.38 88 ILE A CA 1
ATOM 708 C C . ILE A 1 88 ? 10.708 6.764 -21.046 1.00 95.38 88 ILE A C 1
ATOM 710 O O . ILE A 1 88 ? 11.904 7.019 -20.898 1.00 95.38 88 ILE A O 1
ATOM 714 N N . GLU A 1 89 ? 9.831 7.654 -21.511 1.00 95.94 89 GLU A N 1
ATOM 715 C CA . GLU A 1 89 ? 10.215 9.013 -21.885 1.00 95.94 89 GLU A CA 1
ATOM 716 C C . GLU A 1 89 ? 10.810 9.792 -20.707 1.00 95.94 89 GLU A C 1
ATOM 718 O O . GLU A 1 89 ? 10.380 9.655 -19.559 1.00 95.94 89 GLU A O 1
ATOM 723 N N . ASP A 1 90 ? 11.778 10.662 -21.003 1.00 95.12 90 ASP A N 1
ATOM 724 C CA . ASP A 1 90 ? 12.547 11.381 -19.987 1.00 95.12 90 ASP A CA 1
ATOM 725 C C . ASP A 1 90 ? 11.672 12.162 -19.002 1.00 95.12 90 ASP A C 1
ATOM 727 O O . ASP A 1 90 ? 11.941 12.145 -17.800 1.00 95.12 90 ASP A O 1
ATOM 731 N N . TYR A 1 91 ? 10.620 12.824 -19.497 1.00 95.12 91 TYR A N 1
ATOM 732 C CA . TYR A 1 91 ? 9.709 13.602 -18.656 1.00 95.12 91 TYR A CA 1
ATOM 733 C C . TYR A 1 91 ? 8.938 12.707 -17.675 1.00 95.12 91 TYR A C 1
ATOM 735 O O . TYR A 1 91 ? 8.650 13.110 -16.548 1.00 95.12 91 TYR A O 1
ATOM 743 N N . GLU A 1 92 ? 8.593 11.496 -18.107 1.00 95.00 92 GLU A N 1
ATOM 744 C CA . GLU A 1 92 ? 7.775 10.569 -17.341 1.00 95.00 92 GLU A CA 1
ATOM 745 C C . GLU A 1 92 ? 8.629 9.845 -16.302 1.00 95.00 92 GLU A C 1
ATOM 747 O O . GLU A 1 92 ? 8.240 9.753 -15.139 1.00 95.00 92 GLU A O 1
ATOM 752 N N . ALA A 1 93 ? 9.839 9.423 -16.678 1.00 94.75 93 ALA A N 1
ATOM 753 C CA . ALA A 1 93 ? 10.823 8.888 -15.741 1.00 94.75 93 ALA A CA 1
ATOM 754 C C . ALA A 1 93 ? 11.165 9.909 -14.640 1.00 94.75 93 ALA A C 1
ATOM 756 O O . ALA A 1 93 ? 11.214 9.553 -13.459 1.00 94.75 93 ALA A O 1
ATOM 757 N N . GLU A 1 94 ? 11.337 11.183 -15.014 1.00 92.81 94 GLU A N 1
ATOM 758 C CA . GLU A 1 94 ? 11.541 12.287 -14.072 1.00 92.81 94 GLU A CA 1
ATOM 759 C C . GLU A 1 94 ? 10.356 12.433 -13.115 1.00 92.81 94 GLU A C 1
ATOM 761 O O . GLU A 1 94 ? 10.546 12.572 -11.912 1.00 92.81 94 GLU A O 1
ATOM 766 N N . ARG A 1 95 ? 9.121 12.370 -13.620 1.00 92.50 95 ARG A N 1
ATOM 767 C CA . ARG A 1 95 ? 7.912 12.481 -12.795 1.00 92.50 95 ARG A CA 1
ATOM 768 C C . ARG A 1 95 ? 7.771 11.310 -11.821 1.00 92.50 95 ARG A C 1
ATOM 770 O O . ARG A 1 95 ? 7.525 11.532 -10.635 1.00 92.50 95 ARG A O 1
ATOM 777 N N . LEU A 1 96 ? 7.923 10.078 -12.310 1.00 92.38 96 LEU A N 1
ATOM 778 C CA . LEU A 1 96 ? 7.735 8.849 -11.534 1.00 92.38 96 LEU A CA 1
ATOM 779 C C . LEU A 1 96 ? 8.700 8.768 -10.348 1.00 92.38 96 LEU A C 1
ATOM 781 O O . LEU A 1 96 ? 8.301 8.362 -9.255 1.00 92.38 96 LEU A O 1
ATOM 785 N N . LYS A 1 97 ? 9.951 9.213 -10.524 1.00 90.25 97 LYS A N 1
ATOM 786 C CA . LYS A 1 97 ? 10.969 9.160 -9.464 1.00 90.25 97 LYS A CA 1
ATOM 787 C C . LYS A 1 97 ? 10.584 9.975 -8.222 1.00 90.25 97 LYS A C 1
ATOM 789 O O . LYS A 1 97 ? 11.039 9.658 -7.127 1.00 90.25 97 LYS A O 1
ATOM 794 N N . TRP A 1 98 ? 9.746 11.003 -8.377 1.00 89.12 98 TRP A N 1
ATOM 795 C CA . TRP A 1 98 ? 9.302 11.881 -7.289 1.00 89.12 98 TRP A CA 1
ATOM 796 C C . TRP A 1 98 ? 8.053 11.389 -6.554 1.00 89.12 98 TRP A C 1
ATOM 798 O O . TRP A 1 98 ? 7.666 11.985 -5.549 1.00 89.12 98 TRP A O 1
ATOM 808 N N . LEU A 1 99 ? 7.418 10.316 -7.027 1.00 88.81 99 LEU A N 1
ATOM 809 C CA . LEU A 1 99 ? 6.281 9.715 -6.339 1.00 88.81 99 LEU A CA 1
ATOM 810 C C . LEU A 1 99 ? 6.744 8.996 -5.063 1.00 88.81 99 LEU A C 1
ATOM 812 O O . LEU A 1 99 ? 7.841 8.455 -5.014 1.00 88.81 99 LEU A O 1
ATOM 816 N N . ASP A 1 100 ? 5.866 8.916 -4.060 1.00 84.81 100 ASP A N 1
ATOM 817 C CA . ASP A 1 100 ? 6.115 8.181 -2.797 1.00 84.81 100 ASP A CA 1
ATOM 818 C C . ASP A 1 100 ? 6.030 6.648 -2.965 1.00 84.81 100 ASP A C 1
ATOM 820 O O . ASP A 1 100 ? 6.082 5.870 -2.016 1.00 84.81 100 ASP A O 1
ATOM 824 N N . GLY A 1 101 ? 5.837 6.208 -4.198 1.00 88.94 101 GLY A N 1
ATOM 825 C CA . GLY A 1 101 ? 5.692 4.824 -4.589 1.00 88.94 101 GLY A CA 1
ATOM 826 C C . GLY A 1 101 ? 4.879 4.741 -5.868 1.00 88.94 101 GLY A C 1
ATOM 827 O O . GLY A 1 101 ? 3.947 5.528 -6.088 1.00 88.94 101 GLY A O 1
ATOM 828 N N . PHE A 1 102 ? 5.241 3.785 -6.709 1.00 92.06 102 PHE A N 1
ATOM 829 C CA . PHE A 1 102 ? 4.549 3.513 -7.952 1.00 92.06 102 PHE A CA 1
ATOM 830 C C . PHE A 1 102 ? 4.675 2.045 -8.338 1.00 92.06 102 PHE A C 1
ATOM 832 O O . PHE A 1 102 ? 5.630 1.357 -7.982 1.00 92.06 102 PHE A O 1
ATOM 839 N N . GLN A 1 103 ? 3.711 1.599 -9.124 1.00 93.69 103 GLN A N 1
ATOM 840 C CA . GLN A 1 103 ? 3.735 0.359 -9.865 1.00 93.69 103 GLN A CA 1
ATOM 841 C C . GLN A 1 103 ? 3.391 0.695 -11.305 1.00 93.69 103 GLN A C 1
ATOM 843 O O . GLN A 1 103 ? 2.307 1.207 -11.575 1.00 93.69 103 GLN A O 1
ATOM 848 N N . ILE A 1 104 ? 4.321 0.419 -12.207 1.00 95.56 104 ILE A N 1
ATOM 849 C CA . ILE A 1 104 ? 4.163 0.660 -13.633 1.00 95.56 104 ILE A CA 1
ATOM 850 C C . ILE A 1 104 ? 4.103 -0.647 -14.405 1.00 95.56 104 ILE A C 1
ATOM 852 O O . ILE A 1 104 ? 4.747 -1.623 -14.014 1.00 95.56 104 ILE A O 1
ATOM 856 N N . SER A 1 105 ? 3.346 -0.655 -15.497 1.00 95.31 105 SER A N 1
ATOM 857 C CA . SER A 1 105 ? 3.136 -1.850 -16.314 1.00 95.31 105 SER A CA 1
ATOM 858 C C . SER A 1 105 ? 3.767 -1.719 -17.698 1.00 95.31 105 SER A C 1
ATOM 860 O O . SER A 1 105 ? 3.925 -0.621 -18.233 1.00 95.31 105 SER A O 1
ATOM 862 N N . PHE A 1 106 ? 4.116 -2.864 -18.272 1.00 94.69 106 PHE A N 1
ATOM 863 C CA . PHE A 1 106 ? 4.631 -3.024 -19.621 1.00 94.69 106 PHE A CA 1
ATOM 864 C C . PHE A 1 106 ? 3.854 -4.133 -20.329 1.00 94.69 106 PHE A C 1
ATOM 866 O O . PHE A 1 106 ? 3.465 -5.126 -19.711 1.00 94.69 106 PHE A O 1
ATOM 873 N N . ASN A 1 107 ? 3.658 -3.996 -21.635 1.00 93.56 107 ASN A N 1
ATOM 874 C CA . ASN A 1 107 ? 3.096 -5.060 -22.456 1.00 93.56 107 ASN A CA 1
ATOM 875 C C . ASN A 1 107 ? 4.159 -6.113 -22.829 1.00 93.56 107 ASN A C 1
ATOM 877 O O . ASN A 1 107 ? 5.333 -5.999 -22.475 1.00 93.56 107 ASN A O 1
ATOM 881 N N . ARG A 1 108 ? 3.755 -7.167 -23.552 1.00 91.31 108 ARG A N 1
ATOM 882 C CA . ARG A 1 108 ? 4.660 -8.271 -23.939 1.00 91.31 108 ARG A CA 1
ATOM 883 C C . ARG A 1 108 ? 5.807 -7.853 -24.855 1.00 91.31 108 ARG A C 1
ATOM 885 O O . ARG A 1 108 ? 6.814 -8.552 -24.903 1.00 91.31 108 ARG A O 1
ATOM 892 N N . ASP A 1 109 ? 5.664 -6.724 -25.538 1.00 89.56 109 ASP A N 1
ATOM 893 C CA . ASP A 1 109 ? 6.702 -6.135 -26.380 1.00 89.56 109 ASP A CA 1
ATOM 894 C C . ASP A 1 109 ? 7.631 -5.201 -25.576 1.00 89.56 109 ASP A C 1
ATOM 896 O O . ASP A 1 109 ? 8.532 -4.579 -26.136 1.00 89.56 109 ASP A O 1
ATOM 900 N N . GLY A 1 110 ? 7.424 -5.093 -24.256 1.00 87.69 110 GLY A N 1
ATOM 901 C CA . GLY A 1 110 ? 8.186 -4.225 -23.362 1.00 87.69 110 GLY A CA 1
ATOM 902 C C . GLY A 1 110 ? 7.790 -2.751 -23.448 1.00 87.69 110 GLY A C 1
ATOM 903 O O . GLY A 1 110 ? 8.570 -1.889 -23.047 1.00 87.69 110 GLY A O 1
ATOM 904 N N . ILE A 1 111 ? 6.607 -2.440 -23.982 1.00 91.75 111 ILE A N 1
ATOM 905 C CA . ILE A 1 111 ? 6.106 -1.067 -24.116 1.00 91.75 111 ILE A CA 1
ATOM 906 C C . ILE A 1 111 ? 5.387 -0.665 -22.831 1.00 91.75 111 ILE A C 1
ATOM 908 O O . ILE A 1 111 ? 4.523 -1.393 -22.355 1.00 91.75 111 ILE A O 1
ATOM 912 N N . TYR A 1 112 ? 5.733 0.503 -22.294 1.00 93.06 112 TYR A N 1
ATOM 913 C CA . TYR A 1 112 ? 5.113 1.098 -21.108 1.00 93.06 112 TYR A CA 1
ATOM 914 C C . TYR A 1 112 ? 3.609 1.378 -21.305 1.00 93.06 112 TYR A C 1
ATOM 916 O O . TYR A 1 112 ? 3.219 2.008 -22.288 1.00 93.06 112 TYR A O 1
ATOM 924 N N .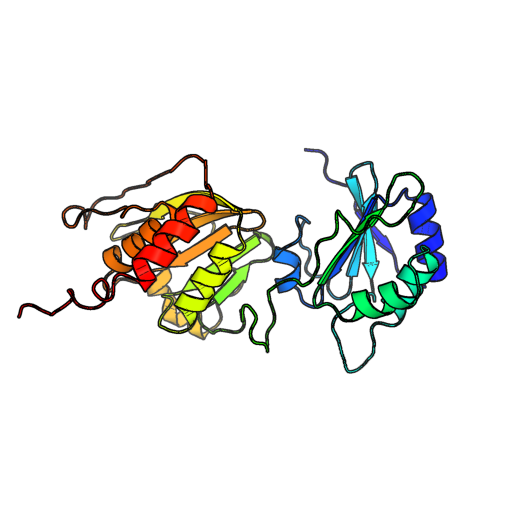 GLU A 1 113 ? 2.776 0.946 -20.351 1.00 92.56 113 GLU A N 1
ATOM 925 C CA . GLU A 1 113 ? 1.310 1.074 -20.369 1.00 92.56 113 GLU A CA 1
ATOM 926 C C . GLU A 1 113 ? 0.796 1.863 -19.147 1.00 92.56 113 GLU A C 1
ATOM 928 O O . GLU A 1 113 ? 0.526 1.274 -18.095 1.00 92.56 113 GLU A O 1
ATOM 933 N N . PRO A 1 114 ? 0.610 3.192 -19.256 1.00 87.19 114 PRO A N 1
ATOM 934 C CA . PRO A 1 114 ? 0.287 4.039 -18.108 1.00 87.19 114 PRO A CA 1
ATOM 935 C C . PRO A 1 114 ? -1.108 3.797 -17.513 1.00 87.19 114 PRO A C 1
ATOM 937 O O . PRO A 1 114 ? -1.353 4.085 -16.344 1.00 87.19 114 PRO A O 1
ATOM 940 N N . GLU A 1 115 ? -2.034 3.254 -18.302 1.00 85.38 115 GLU A N 1
ATOM 941 C CA . GLU A 1 115 ? -3.429 3.007 -17.909 1.00 85.38 115 GLU A CA 1
ATOM 942 C C . GLU A 1 115 ? -3.562 1.992 -16.764 1.00 85.38 115 GLU A C 1
ATOM 944 O O . GLU A 1 115 ? -4.548 2.008 -16.028 1.00 85.38 115 GLU A O 1
ATOM 949 N N . ASN A 1 116 ? -2.553 1.132 -16.606 1.00 81.88 116 ASN A N 1
ATOM 950 C CA . ASN A 1 116 ? -2.508 0.052 -15.623 1.00 81.88 116 ASN A CA 1
ATOM 951 C C . ASN A 1 116 ? -1.634 0.397 -14.407 1.00 81.88 116 ASN A C 1
ATOM 953 O O . ASN A 1 116 ? -1.320 -0.481 -13.598 1.00 81.88 116 ASN A O 1
ATOM 957 N N . ASN A 1 117 ? -1.200 1.651 -14.284 1.00 89.56 117 ASN A N 1
ATOM 958 C CA . ASN A 1 117 ? -0.293 2.056 -13.226 1.00 89.56 117 ASN A CA 1
ATOM 959 C C . ASN A 1 117 ? -1.022 2.325 -11.911 1.00 89.56 117 ASN A C 1
ATOM 961 O O . ASN A 1 117 ? -2.123 2.877 -11.868 1.00 89.56 117 ASN A O 1
ATOM 965 N N . ILE A 1 118 ? -0.339 2.020 -10.814 1.00 86.69 118 ILE A N 1
ATOM 966 C CA . ILE A 1 118 ? -0.687 2.524 -9.491 1.00 86.69 118 ILE A CA 1
ATOM 967 C C . ILE A 1 118 ? 0.342 3.585 -9.145 1.00 86.69 118 ILE A C 1
ATOM 969 O O . ILE A 1 118 ? 1.537 3.316 -9.096 1.00 86.69 118 ILE A O 1
ATOM 973 N N . GLU A 1 119 ? -0.120 4.792 -8.868 1.00 86.44 119 GLU A N 1
ATOM 974 C CA . GLU A 1 119 ? 0.734 5.920 -8.519 1.00 86.44 119 GLU A CA 1
ATOM 975 C C . GLU A 1 119 ? 0.278 6.547 -7.205 1.00 86.44 119 GLU A C 1
ATOM 977 O O . GLU A 1 119 ? -0.862 6.361 -6.776 1.00 86.44 119 GLU A O 1
ATOM 982 N N . ASN A 1 120 ? 1.146 7.359 -6.595 1.00 67.81 120 ASN A N 1
ATOM 983 C CA . ASN A 1 120 ? 0.805 8.192 -5.439 1.00 67.81 120 ASN A CA 1
ATOM 984 C C . ASN A 1 120 ? 0.274 7.399 -4.243 1.00 67.81 120 ASN A C 1
ATOM 986 O O . ASN A 1 120 ? -0.769 7.723 -3.670 1.00 67.81 120 ASN A O 1
ATOM 990 N N . VAL A 1 121 ? 1.045 6.400 -3.826 1.00 76.56 121 VAL A N 1
ATOM 991 C CA . VAL A 1 121 ? 0.772 5.629 -2.614 1.00 76.56 121 VAL A CA 1
ATOM 992 C C . VAL A 1 121 ? 0.462 6.574 -1.427 1.00 76.56 121 VAL A C 1
ATOM 994 O O . VAL A 1 121 ? 1.150 7.590 -1.243 1.00 76.56 121 VAL A O 1
ATOM 997 N N . PRO A 1 122 ? -0.609 6.309 -0.651 1.00 73.12 122 PRO A N 1
ATOM 998 C CA . PRO A 1 122 ? -1.232 7.293 0.234 1.00 73.12 122 PRO A CA 1
ATOM 999 C C . PRO A 1 122 ? -0.606 7.359 1.632 1.00 73.12 122 PRO A C 1
ATOM 1001 O O . PRO A 1 122 ? -1.070 8.147 2.451 1.00 73.12 122 PRO A O 1
ATOM 1004 N N . PHE A 1 123 ? 0.401 6.543 1.940 1.00 77.81 123 PHE A N 1
ATOM 1005 C CA . PHE A 1 123 ? 1.041 6.523 3.257 1.00 77.81 123 PHE A CA 1
ATOM 1006 C C . PHE A 1 123 ? 2.295 7.396 3.257 1.00 77.81 123 PHE A C 1
ATOM 1008 O O . PHE A 1 123 ? 3.096 7.316 2.328 1.00 77.81 123 PHE A O 1
ATOM 1015 N N . ARG A 1 124 ? 2.460 8.261 4.267 1.00 69.00 124 ARG A N 1
ATOM 1016 C CA . ARG A 1 124 ? 3.701 9.032 4.462 1.00 69.00 124 ARG A CA 1
ATOM 1017 C C . ARG A 1 124 ? 3.813 9.555 5.891 1.00 69.00 124 ARG A C 1
ATOM 1019 O O . ARG A 1 124 ? 2.814 9.997 6.448 1.00 69.00 124 ARG A O 1
ATOM 1026 N N . ARG A 1 125 ? 5.035 9.611 6.437 1.00 57.44 125 ARG A N 1
ATOM 1027 C CA . ARG A 1 125 ? 5.308 10.110 7.802 1.00 57.44 125 ARG A CA 1
ATOM 1028 C C . ARG A 1 125 ? 5.070 11.616 8.007 1.00 57.44 125 ARG A C 1
ATOM 1030 O O . ARG A 1 125 ? 4.842 12.038 9.130 1.00 57.44 125 ARG A O 1
ATOM 1037 N N . PHE A 1 126 ? 5.125 12.438 6.951 1.00 51.12 126 PHE A N 1
ATOM 1038 C CA . PHE A 1 126 ? 5.007 13.903 7.059 1.00 51.12 126 PHE A CA 1
ATOM 1039 C C . PHE A 1 126 ? 4.242 14.506 5.867 1.00 51.12 126 PHE A C 1
ATOM 1041 O O . PHE A 1 126 ? 4.855 15.029 4.938 1.00 51.12 126 PHE A O 1
ATOM 1048 N N . SER A 1 127 ? 2.907 14.404 5.832 1.00 56.91 127 SER A N 1
ATOM 1049 C CA . SER A 1 127 ? 2.086 15.072 4.800 1.00 56.91 127 SER A CA 1
ATOM 1050 C C . SER A 1 127 ? 0.589 15.083 5.141 1.00 56.91 127 SER A C 1
ATOM 1052 O O . SER A 1 127 ? 0.159 14.412 6.073 1.00 56.91 127 SER A O 1
ATOM 1054 N N . ASP A 1 128 ? -0.219 15.760 4.317 1.00 55.81 128 ASP A N 1
ATOM 1055 C CA . ASP A 1 128 ? -1.694 15.708 4.354 1.00 55.81 128 ASP A CA 1
ATOM 1056 C C . ASP A 1 128 ? -2.289 14.339 3.953 1.00 55.81 128 ASP A C 1
ATOM 1058 O O . ASP A 1 128 ? -3.520 14.169 3.940 1.00 55.81 128 ASP A O 1
ATOM 1062 N N . LYS A 1 129 ? -1.435 13.374 3.585 1.00 71.31 129 LYS A N 1
ATOM 1063 C CA . LYS A 1 129 ? -1.818 11.995 3.281 1.00 71.31 129 LYS A CA 1
ATOM 1064 C C . LYS A 1 129 ? -2.1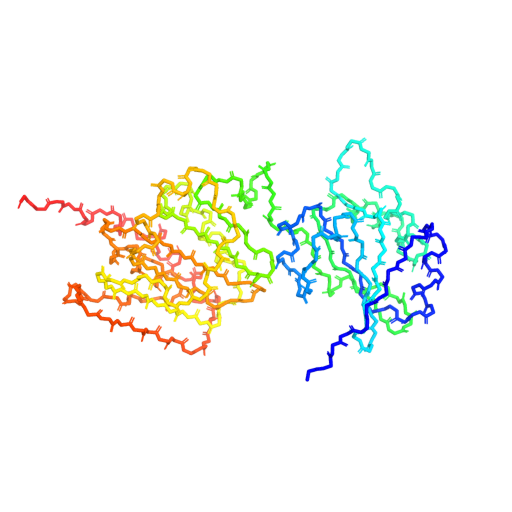00 11.199 4.573 1.00 71.31 129 LYS A C 1
ATOM 1066 O O . LYS A 1 129 ? -2.329 11.779 5.634 1.00 71.31 129 LYS A O 1
ATOM 1071 N N . ILE A 1 130 ? -2.188 9.871 4.487 1.00 74.31 130 ILE A N 1
ATOM 1072 C CA . ILE A 1 130 ? -2.430 9.018 5.656 1.00 74.31 130 ILE A CA 1
ATOM 1073 C C . ILE A 1 130 ? -1.123 8.895 6.444 1.00 74.31 130 ILE A C 1
ATOM 1075 O O . ILE A 1 130 ? -0.191 8.204 6.032 1.00 74.31 130 ILE A O 1
ATOM 1079 N N . ASP A 1 131 ? -1.077 9.593 7.575 1.00 75.50 131 ASP A N 1
ATOM 1080 C CA . ASP A 1 131 ? 0.041 9.565 8.511 1.00 75.50 131 ASP A CA 1
ATOM 1081 C C . ASP A 1 131 ? -0.085 8.371 9.465 1.00 75.50 131 ASP A C 1
ATOM 1083 O O . ASP A 1 131 ? -0.970 8.328 10.326 1.00 75.50 131 ASP A O 1
ATOM 1087 N N . LEU A 1 132 ? 0.808 7.396 9.284 1.00 76.06 132 LEU A N 1
ATOM 1088 C CA . LEU A 1 132 ? 0.904 6.193 10.112 1.00 76.06 132 LEU A CA 1
ATOM 1089 C C . LEU A 1 132 ? 1.922 6.340 11.252 1.00 76.06 132 LEU A C 1
ATOM 1091 O O . LEU A 1 132 ? 2.085 5.408 12.030 1.00 76.06 132 LEU A O 1
ATOM 1095 N N . SER A 1 133 ? 2.581 7.497 11.399 1.00 69.94 133 SER A N 1
ATOM 1096 C CA . SER A 1 133 ? 3.554 7.750 12.477 1.00 69.94 133 SER A CA 1
ATOM 1097 C C . SER A 1 133 ? 2.903 7.982 13.852 1.00 69.94 133 SER A C 1
ATOM 1099 O O . SER A 1 133 ? 3.572 8.301 14.837 1.00 69.94 133 SER A O 1
ATOM 1101 N N . ASN A 1 134 ? 1.581 7.835 13.932 1.00 71.94 134 ASN A N 1
ATOM 1102 C CA . ASN A 1 134 ? 0.816 8.032 15.148 1.00 71.94 134 ASN A CA 1
ATOM 1103 C C . ASN A 1 134 ? 1.093 6.925 16.176 1.00 71.94 134 ASN A C 1
ATOM 1105 O O . ASN A 1 134 ? 1.065 5.744 15.846 1.00 71.94 134 ASN A O 1
ATOM 1109 N N . ALA A 1 135 ? 1.241 7.303 17.448 1.00 71.00 135 ALA A N 1
ATOM 1110 C CA . ALA A 1 135 ? 1.455 6.379 18.564 1.00 71.00 135 ALA A CA 1
ATOM 1111 C C . ALA A 1 135 ? 0.382 5.279 18.688 1.00 71.00 135 ALA A C 1
ATOM 1113 O O . ALA A 1 135 ? 0.656 4.230 19.261 1.00 71.00 135 ALA A O 1
ATOM 1114 N N . ASN A 1 136 ? -0.820 5.509 18.152 1.00 77.38 136 ASN A N 1
ATOM 1115 C CA . ASN A 1 136 ? -1.939 4.567 18.183 1.00 77.38 136 ASN A CA 1
ATOM 1116 C C . ASN A 1 136 ? -2.112 3.765 16.882 1.00 77.38 136 ASN A C 1
ATOM 1118 O O . ASN A 1 136 ? -3.130 3.100 16.706 1.00 77.38 136 ASN A O 1
ATOM 1122 N N . THR A 1 137 ? -1.183 3.856 15.930 1.00 80.75 137 THR A N 1
ATOM 1123 C CA . THR A 1 137 ? -1.230 3.095 14.676 1.00 80.75 137 THR A CA 1
ATOM 1124 C C . THR A 1 137 ? -0.008 2.193 14.577 1.00 80.75 137 THR A C 1
ATOM 1126 O O . THR A 1 137 ? 1.114 2.640 14.782 1.00 80.75 137 THR A O 1
ATOM 1129 N N . VAL A 1 138 ? -0.222 0.912 14.285 1.00 80.19 138 VAL A N 1
ATOM 1130 C CA . VAL A 1 138 ? 0.861 -0.064 14.103 1.00 80.19 138 VAL A CA 1
ATOM 1131 C C . VAL A 1 138 ? 0.726 -0.703 12.742 1.00 80.19 138 VAL A C 1
ATOM 1133 O O . VAL A 1 138 ? -0.360 -1.121 12.348 1.00 80.19 138 VAL A O 1
ATOM 1136 N N . CYS A 1 139 ? 1.847 -0.825 12.047 1.00 81.75 139 CYS A N 1
ATOM 1137 C CA . CYS A 1 139 ? 1.919 -1.544 10.794 1.00 81.75 139 CYS A CA 1
ATOM 1138 C C . CYS A 1 139 ? 2.606 -2.898 10.992 1.00 81.75 139 CYS A C 1
ATOM 1140 O O . CYS A 1 139 ? 3.706 -2.975 11.534 1.00 81.75 139 CYS A O 1
ATOM 1142 N N . ASN A 1 140 ? 1.970 -3.972 10.529 1.00 81.81 140 ASN A N 1
ATOM 1143 C CA . ASN A 1 140 ? 2.601 -5.273 10.356 1.00 81.81 140 ASN A CA 1
ATOM 1144 C C . ASN A 1 140 ? 2.687 -5.595 8.869 1.00 81.81 140 ASN A C 1
ATOM 1146 O O . ASN A 1 140 ? 1.757 -6.148 8.279 1.00 81.81 140 ASN A O 1
ATOM 1150 N N . MET A 1 141 ? 3.841 -5.284 8.288 1.00 80.62 141 MET A N 1
ATOM 1151 C CA . MET A 1 141 ? 4.123 -5.506 6.874 1.00 80.62 141 MET A CA 1
ATOM 1152 C C . MET A 1 141 ? 4.063 -6.985 6.480 1.00 80.62 141 MET A C 1
ATOM 1154 O O . MET A 1 141 ? 3.487 -7.325 5.448 1.00 80.62 141 MET A O 1
ATOM 1158 N N . LYS A 1 142 ? 4.588 -7.885 7.326 1.00 80.38 142 LYS A N 1
ATOM 1159 C CA . LYS A 1 142 ? 4.629 -9.336 7.056 1.00 80.38 142 LYS A CA 1
ATOM 1160 C C . LYS A 1 142 ? 3.236 -9.938 6.918 1.00 80.38 142 LYS A C 1
ATOM 1162 O O . LYS A 1 142 ? 3.008 -10.749 6.025 1.00 80.38 142 LYS A O 1
ATOM 1167 N N . LYS A 1 143 ? 2.309 -9.545 7.797 1.00 82.81 143 LYS A N 1
ATOM 1168 C CA . LYS A 1 143 ? 0.908 -9.992 7.743 1.00 82.81 143 LYS A CA 1
ATOM 1169 C C . LYS A 1 143 ? 0.024 -9.094 6.884 1.00 82.81 143 LYS A C 1
ATOM 1171 O O . LYS A 1 143 ? -1.126 -9.450 6.671 1.00 82.81 143 LYS A O 1
ATOM 1176 N N . ARG A 1 144 ? 0.549 -7.962 6.400 1.00 86.06 144 ARG A N 1
ATOM 1177 C CA . ARG A 1 144 ? -0.198 -6.921 5.680 1.00 86.06 144 ARG A CA 1
ATOM 1178 C C . ARG A 1 144 ? -1.415 -6.478 6.490 1.00 86.06 144 ARG A C 1
ATOM 1180 O O . ARG A 1 144 ? -2.559 -6.630 6.073 1.00 86.06 144 ARG A O 1
ATOM 1187 N N . GLN A 1 145 ? -1.143 -5.992 7.696 1.00 87.25 145 GLN A N 1
ATOM 1188 C CA . GLN A 1 145 ? -2.154 -5.610 8.678 1.00 87.25 145 GLN A CA 1
ATOM 1189 C C . GLN A 1 145 ? -1.844 -4.224 9.243 1.00 87.25 145 GLN A C 1
ATOM 1191 O O . GLN A 1 145 ? -0.719 -3.971 9.675 1.00 87.25 145 GLN A O 1
ATOM 1196 N N . LEU A 1 146 ? -2.849 -3.347 9.276 1.00 87.69 146 LEU A N 1
ATOM 1197 C CA . LEU A 1 146 ? -2.798 -2.078 10.003 1.00 87.69 146 LEU A CA 1
ATOM 1198 C C . LEU A 1 146 ? -3.650 -2.169 11.265 1.00 87.69 146 LEU A C 1
ATOM 1200 O O . LEU A 1 146 ? -4.842 -2.462 11.190 1.00 87.69 146 LEU A O 1
ATOM 1204 N N . TYR A 1 147 ? -3.058 -1.868 12.415 1.00 85.06 147 TYR A N 1
ATOM 1205 C CA . TYR A 1 147 ? -3.759 -1.810 13.692 1.00 85.06 147 TYR A CA 1
ATOM 1206 C C . TYR A 1 147 ? -4.003 -0.361 14.094 1.00 85.06 147 TYR A C 1
ATOM 1208 O O . TYR A 1 147 ? -3.076 0.445 14.096 1.00 85.06 147 TYR A O 1
ATOM 1216 N N . PHE A 1 148 ? -5.234 -0.051 14.485 1.00 85.75 148 PHE A N 1
ATOM 1217 C CA . PHE A 1 148 ? -5.628 1.215 15.093 1.00 85.75 148 PHE A CA 1
ATOM 1218 C C . PHE A 1 148 ? -6.046 0.956 16.542 1.00 85.75 148 PHE A C 1
ATOM 1220 O O . PHE A 1 148 ? -6.996 0.217 16.805 1.00 85.75 148 PHE A O 1
ATOM 1227 N N . MET A 1 149 ? -5.327 1.560 17.481 1.00 80.62 149 MET A N 1
ATOM 1228 C CA . MET A 1 149 ? -5.489 1.378 18.921 1.00 80.62 149 MET A CA 1
ATOM 1229 C C . MET A 1 149 ? -6.353 2.504 19.493 1.00 80.62 149 MET A C 1
ATOM 1231 O O . MET A 1 149 ? -5.905 3.639 19.592 1.00 80.62 149 MET A O 1
ATOM 1235 N N . GLU A 1 150 ? -7.607 2.205 19.839 1.00 78.56 150 GLU A N 1
ATOM 1236 C CA . GLU A 1 150 ? -8.587 3.156 20.391 1.00 78.56 150 GLU A CA 1
ATOM 1237 C C . GLU A 1 150 ? -8.589 4.516 19.654 1.00 78.56 150 GLU A C 1
ATOM 1239 O O . GLU A 1 150 ? -8.340 5.559 20.271 1.00 78.56 150 GLU A O 1
ATOM 1244 N N . PRO A 1 151 ? -8.840 4.543 18.329 1.00 74.25 151 PRO A N 1
ATOM 1245 C CA . PRO A 1 151 ? -8.645 5.747 17.532 1.00 74.25 151 PRO A CA 1
ATOM 1246 C C . PRO A 1 151 ? -9.539 6.895 18.024 1.00 74.25 151 PRO A C 1
ATOM 1248 O O . PRO A 1 151 ? -10.768 6.840 17.938 1.00 74.25 151 PRO A O 1
ATOM 1251 N N . LYS A 1 152 ? -8.917 7.971 18.525 1.00 72.38 152 LYS A N 1
ATOM 1252 C CA . LYS A 1 152 ? -9.592 9.184 19.020 1.00 72.38 152 LYS A CA 1
ATOM 1253 C C . LYS A 1 152 ? -9.322 10.369 18.103 1.00 72.38 152 LYS A C 1
ATOM 1255 O O . LYS A 1 152 ? -8.196 10.600 17.682 1.00 72.38 152 LYS A O 1
ATOM 1260 N N . LYS A 1 153 ? -10.341 11.208 17.880 1.00 70.50 153 LYS A N 1
ATOM 1261 C CA . LYS A 1 153 ? -10.238 12.471 17.119 1.00 70.50 153 LYS A CA 1
ATOM 1262 C C . LYS A 1 153 ? -9.502 12.293 15.776 1.00 70.50 153 LYS A C 1
ATOM 1264 O O . LYS A 1 153 ? -10.103 11.798 14.832 1.00 70.50 153 LYS A O 1
ATOM 1269 N N . LYS A 1 154 ? -8.231 12.714 15.688 1.00 63.66 154 LYS A N 1
ATOM 1270 C CA . LYS A 1 154 ? -7.429 12.696 14.453 1.00 63.66 154 LYS A CA 1
ATOM 1271 C C . LYS A 1 154 ? -7.217 11.272 13.933 1.00 63.66 154 LYS A C 1
ATOM 1273 O O . LYS A 1 154 ? -7.362 11.049 12.739 1.00 63.66 154 LYS A O 1
ATOM 1278 N N . ASP A 1 155 ? -7.000 10.318 14.829 1.00 71.50 155 ASP A N 1
ATOM 1279 C CA . ASP A 1 155 ? -6.727 8.913 14.504 1.00 71.50 155 ASP A CA 1
ATOM 1280 C C . ASP A 1 155 ? -7.957 8.247 13.874 1.00 71.50 155 ASP A C 1
ATOM 1282 O O . ASP A 1 155 ? -7.837 7.385 13.009 1.00 71.50 155 ASP A O 1
ATOM 1286 N N . PHE A 1 156 ? -9.156 8.696 14.262 1.00 79.75 156 PHE A N 1
ATOM 1287 C CA . PHE A 1 156 ? -10.409 8.222 13.680 1.00 79.75 156 PHE A CA 1
ATOM 1288 C C . PHE A 1 156 ? -10.585 8.720 12.242 1.00 79.75 156 PHE A C 1
ATOM 1290 O O . PHE A 1 156 ? -10.975 7.955 11.367 1.00 79.75 156 PHE A O 1
ATOM 1297 N N . THR A 1 157 ? -10.234 9.979 11.959 1.00 77.69 157 THR A N 1
ATOM 1298 C CA . THR A 1 157 ? -10.211 10.493 10.581 1.00 77.69 157 THR A CA 1
ATOM 1299 C C . THR A 1 157 ? -9.196 9.738 9.722 1.00 77.69 157 THR A C 1
ATOM 1301 O O . THR A 1 157 ? -9.496 9.425 8.571 1.00 77.69 157 THR A O 1
ATOM 1304 N N . THR A 1 158 ? -8.019 9.421 10.272 1.00 80.44 158 THR A N 1
ATOM 1305 C CA . THR A 1 158 ? -7.016 8.581 9.601 1.00 80.44 158 THR A CA 1
ATOM 1306 C C . THR A 1 158 ? -7.586 7.198 9.293 1.00 80.44 158 THR A C 1
ATOM 1308 O O . THR A 1 158 ? -7.510 6.775 8.145 1.00 80.44 158 THR A O 1
ATOM 1311 N N . LEU A 1 159 ? -8.243 6.543 10.257 1.00 86.38 159 LEU A N 1
ATOM 1312 C CA . LEU A 1 159 ? -8.924 5.262 10.043 1.00 86.38 159 LEU A CA 1
ATOM 1313 C C . LEU A 1 159 ? -9.949 5.339 8.900 1.00 86.38 159 LEU A C 1
ATOM 1315 O O . LEU A 1 159 ? -9.898 4.520 7.988 1.00 86.38 159 LEU A O 1
ATOM 1319 N N . LEU A 1 160 ? -10.850 6.326 8.906 1.00 84.19 160 LEU A N 1
ATOM 1320 C CA . LEU A 1 160 ? -11.866 6.465 7.852 1.00 84.19 160 LEU A CA 1
ATOM 1321 C C . LEU A 1 160 ? -11.241 6.688 6.469 1.00 84.19 160 LEU A C 1
ATOM 1323 O O . LEU A 1 160 ? -11.650 6.052 5.501 1.00 84.19 160 LEU A O 1
ATOM 1327 N N . ARG A 1 161 ? -10.211 7.541 6.383 1.00 82.00 161 ARG A N 1
ATOM 1328 C CA . ARG A 1 161 ? -9.453 7.758 5.142 1.00 82.00 161 ARG A CA 1
ATOM 1329 C C . ARG A 1 161 ? -8.784 6.478 4.657 1.00 82.00 161 ARG A C 1
ATOM 1331 O O . ARG A 1 161 ? -8.802 6.222 3.462 1.00 82.00 161 ARG A O 1
ATOM 1338 N N . THR A 1 162 ? -8.219 5.676 5.559 1.00 85.94 162 THR A N 1
ATOM 1339 C CA . THR A 1 162 ? -7.654 4.366 5.214 1.00 85.94 162 THR A CA 1
ATOM 1340 C C . THR A 1 162 ? -8.728 3.458 4.632 1.00 85.94 162 THR A C 1
ATOM 1342 O O . THR A 1 162 ? -8.530 2.907 3.555 1.00 85.94 162 THR A O 1
ATOM 1345 N N . LEU A 1 163 ? -9.887 3.352 5.285 1.00 85.62 163 LEU A N 1
ATOM 1346 C CA . LEU A 1 163 ? -10.985 2.501 4.818 1.00 85.62 163 LEU A CA 1
ATOM 1347 C C . LEU A 1 163 ? -11.534 2.928 3.443 1.00 85.62 163 LEU A C 1
ATOM 1349 O O . LEU A 1 163 ? -11.933 2.068 2.663 1.00 85.62 163 LEU A O 1
ATOM 1353 N N . ASP A 1 164 ? -11.506 4.221 3.101 1.00 83.00 164 ASP A N 1
ATOM 1354 C CA . ASP A 1 164 ? -11.932 4.722 1.781 1.00 83.00 164 ASP A CA 1
ATOM 1355 C C . ASP A 1 164 ? -11.051 4.257 0.617 1.00 83.00 164 ASP A C 1
ATOM 1357 O O . ASP A 1 164 ? -11.506 4.189 -0.533 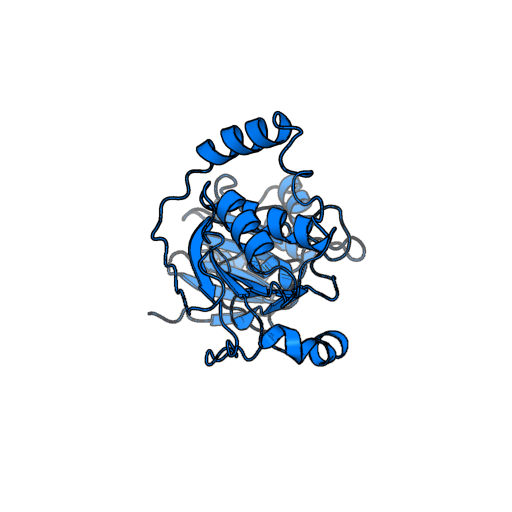1.00 83.00 164 ASP A O 1
ATOM 1361 N N . LEU A 1 165 ? -9.783 3.963 0.902 1.00 80.31 165 LEU A N 1
ATOM 1362 C CA . LEU A 1 165 ? -8.813 3.527 -0.099 1.00 80.31 165 LEU A CA 1
ATOM 1363 C C . LEU A 1 165 ? -8.852 2.019 -0.335 1.00 80.31 165 LEU A C 1
ATOM 1365 O O . LEU A 1 165 ? -8.245 1.540 -1.291 1.00 80.31 165 LEU A O 1
ATOM 1369 N N . LEU A 1 166 ? -9.577 1.288 0.507 1.00 81.44 166 LEU A N 1
ATOM 1370 C CA . LEU A 1 166 ? -9.587 -0.161 0.515 1.00 81.44 166 LEU A CA 1
ATOM 1371 C C . LEU A 1 166 ? -10.793 -0.745 -0.214 1.00 81.44 166 LEU A C 1
ATOM 1373 O O . LEU A 1 166 ? -11.897 -0.195 -0.225 1.00 81.44 166 LEU A O 1
ATOM 1377 N N . GLU A 1 167 ? -10.578 -1.916 -0.800 1.00 81.88 167 GLU A N 1
ATOM 1378 C CA . GLU A 1 167 ? -11.667 -2.799 -1.196 1.00 81.88 167 GLU A CA 1
ATOM 1379 C C . GLU A 1 167 ? -12.003 -3.713 -0.023 1.00 81.88 167 GLU A C 1
ATOM 1381 O O . GLU A 1 167 ? -11.304 -4.693 0.227 1.00 81.88 167 GLU A O 1
ATOM 1386 N N . ILE A 1 168 ? -13.061 -3.376 0.713 1.00 81.94 168 ILE A N 1
ATOM 1387 C CA . ILE A 1 168 ? -13.503 -4.163 1.867 1.00 81.94 168 ILE A CA 1
ATOM 1388 C C . ILE A 1 168 ? -14.299 -5.368 1.372 1.00 81.94 168 ILE A C 1
ATOM 1390 O O . ILE A 1 168 ? -15.351 -5.235 0.742 1.00 81.94 168 ILE A O 1
ATOM 1394 N N . ASP A 1 169 ? -13.775 -6.547 1.680 1.00 77.31 169 ASP A N 1
ATOM 1395 C CA . ASP A 1 169 ? -14.323 -7.840 1.296 1.00 77.31 169 ASP A CA 1
ATOM 1396 C C . ASP A 1 169 ? -15.154 -8.469 2.417 1.00 77.31 169 ASP A C 1
ATOM 1398 O O . ASP A 1 169 ? -16.119 -9.185 2.137 1.00 77.31 169 ASP A O 1
ATOM 1402 N N . GLY A 1 170 ? -14.804 -8.165 3.668 1.00 73.94 170 GLY A N 1
ATOM 1403 C CA . GLY A 1 170 ? -15.452 -8.694 4.856 1.00 73.94 170 GLY A CA 1
ATOM 1404 C C . GLY A 1 170 ? -15.289 -7.779 6.065 1.00 73.94 170 GLY A C 1
ATOM 1405 O O . GLY A 1 170 ? -14.447 -6.882 6.114 1.00 73.94 170 GLY A O 1
ATOM 1406 N N . LEU A 1 171 ? -16.136 -8.008 7.057 1.00 80.12 171 LEU A N 1
ATOM 1407 C CA . LEU A 1 171 ? -16.112 -7.326 8.343 1.00 80.12 171 LEU A CA 1
ATOM 1408 C C . LEU A 1 171 ? -16.359 -8.384 9.406 1.00 80.12 171 LEU A C 1
ATOM 1410 O O . LEU A 1 171 ? -17.250 -9.207 9.224 1.00 80.12 171 LEU A O 1
ATOM 1414 N N . LYS A 1 172 ? -15.576 -8.359 10.486 1.00 75.88 172 LYS A N 1
ATOM 1415 C CA . LYS A 1 172 ? -15.734 -9.222 11.661 1.00 75.88 172 LYS A CA 1
ATOM 1416 C C . LYS A 1 172 ? -15.622 -8.372 12.916 1.00 75.88 172 LYS A C 1
ATOM 1418 O O . LYS A 1 172 ? -14.577 -7.780 13.172 1.00 75.88 172 LYS A O 1
ATOM 1423 N N . ALA A 1 173 ? -16.688 -8.294 13.702 1.00 76.44 173 ALA A N 1
ATOM 1424 C CA . ALA A 1 173 ? -16.654 -7.657 15.015 1.00 76.44 173 ALA A CA 1
ATOM 1425 C C . ALA A 1 173 ? -16.453 -8.717 16.103 1.00 76.44 173 ALA A C 1
ATOM 1427 O O . ALA A 1 173 ? -17.027 -9.795 16.026 1.00 76.44 173 ALA A O 1
ATOM 1428 N N . TYR A 1 174 ? -15.650 -8.402 17.115 1.00 74.31 174 TYR A N 1
ATOM 1429 C CA . TYR A 1 174 ? -15.394 -9.261 18.266 1.00 74.31 174 TYR A CA 1
ATOM 1430 C C . TYR A 1 174 ? -15.750 -8.482 19.529 1.00 74.31 174 TYR A C 1
ATOM 1432 O O . TYR A 1 174 ? -15.000 -7.612 19.977 1.00 74.31 174 TYR A O 1
ATOM 1440 N N . ILE A 1 175 ? -16.911 -8.783 20.113 1.00 70.31 175 ILE A N 1
ATOM 1441 C CA . ILE A 1 175 ? -17.496 -8.046 21.245 1.00 70.31 175 ILE A CA 1
ATOM 1442 C C . ILE A 1 175 ? -17.719 -9.022 22.406 1.00 70.31 175 ILE A C 1
ATOM 1444 O O . ILE A 1 175 ? -18.218 -10.116 22.185 1.00 70.31 175 ILE A O 1
ATOM 1448 N N . GLY A 1 176 ? -17.240 -8.693 23.611 1.00 59.34 176 GLY A N 1
ATOM 1449 C CA . GLY A 1 176 ? -17.185 -9.626 24.747 1.00 59.34 176 GLY A CA 1
ATOM 1450 C C . GLY A 1 176 ? -16.145 -9.222 25.801 1.00 59.34 176 GLY A C 1
ATOM 1451 O O . GLY A 1 176 ? -15.288 -8.380 25.533 1.00 59.34 176 GLY A O 1
ATOM 1452 N N . LYS A 1 177 ? -16.253 -9.775 27.021 1.00 53.44 177 LYS A N 1
ATOM 1453 C CA . LYS A 1 177 ? -15.408 -9.413 28.184 1.00 53.44 177 LYS A CA 1
ATOM 1454 C C . LYS A 1 177 ? -14.008 -10.043 28.184 1.00 53.44 177 LYS A C 1
ATOM 1456 O O . LYS A 1 177 ? -13.139 -9.498 28.851 1.00 53.44 177 LYS A O 1
ATOM 1461 N N . ASP A 1 178 ? -13.803 -11.133 27.446 1.00 55.03 178 ASP A N 1
ATOM 1462 C CA . ASP A 1 178 ? -12.548 -11.904 27.403 1.00 55.03 178 ASP A CA 1
ATOM 1463 C C . ASP A 1 178 ? -12.082 -12.126 25.957 1.00 55.03 178 ASP A C 1
ATOM 1465 O O . ASP A 1 178 ? -11.697 -13.216 25.539 1.00 55.03 178 ASP A O 1
ATOM 1469 N N . ASN A 1 179 ? -12.104 -11.062 25.158 1.00 52.91 179 ASN A N 1
ATOM 1470 C CA . ASN A 1 179 ? -11.739 -11.132 23.746 1.00 52.91 179 ASN A CA 1
ATOM 1471 C C . ASN A 1 179 ? -10.236 -10.960 23.536 1.00 52.91 179 ASN A C 1
ATOM 1473 O O . ASN A 1 179 ? -9.808 -10.276 22.607 1.00 52.91 179 ASN A O 1
ATOM 1477 N N . THR A 1 180 ? -9.430 -11.607 24.382 1.00 49.97 180 THR A N 1
ATOM 1478 C CA . THR A 1 180 ? -8.020 -11.805 24.047 1.00 49.97 180 THR A CA 1
ATOM 1479 C C . THR A 1 180 ? -8.004 -12.545 22.712 1.00 49.97 180 THR A C 1
ATOM 1481 O O . THR A 1 180 ? -8.630 -13.607 22.620 1.00 49.97 180 THR A O 1
ATOM 1484 N N . PRO A 1 181 ? -7.355 -12.026 21.660 1.00 48.53 181 PRO A N 1
ATOM 1485 C CA . PRO A 1 181 ? -7.240 -12.778 20.435 1.00 48.53 181 PRO A CA 1
ATOM 1486 C C . PRO A 1 181 ? -6.460 -14.053 20.767 1.00 48.53 181 PRO A C 1
ATOM 1488 O O . PRO A 1 181 ? -5.254 -14.024 20.969 1.00 48.53 181 PRO A O 1
ATOM 1491 N N . TYR A 1 182 ? -7.154 -15.189 20.797 1.00 41.72 182 TYR A N 1
ATOM 1492 C CA . TYR A 1 182 ? -6.555 -16.511 20.588 1.00 41.72 182 TYR A CA 1
ATOM 1493 C C . TYR A 1 182 ? -6.170 -16.709 19.107 1.00 41.72 182 TYR A C 1
ATOM 1495 O O . TYR A 1 182 ? -5.859 -17.812 18.669 1.00 41.72 182 TYR A O 1
ATOM 1503 N N . TYR A 1 183 ? -6.224 -15.633 18.319 1.00 44.03 183 TYR A N 1
ATOM 1504 C CA . TYR A 1 183 ? -5.535 -15.511 17.052 1.00 44.03 183 TYR A CA 1
ATOM 1505 C C . TYR A 1 183 ? -4.084 -15.155 17.337 1.00 44.03 183 TYR A C 1
ATOM 1507 O O . TYR A 1 183 ? -3.811 -14.274 18.146 1.00 44.03 183 TYR A O 1
ATOM 1515 N N . ASP A 1 184 ? -3.179 -15.821 16.632 1.00 45.69 184 ASP A N 1
ATOM 1516 C CA . ASP A 1 184 ? -1.733 -15.615 16.614 1.00 45.69 184 ASP A CA 1
ATOM 1517 C C . ASP A 1 184 ? -1.367 -14.221 16.051 1.00 45.69 184 ASP A C 1
ATOM 1519 O O . ASP A 1 184 ? -0.664 -14.060 15.051 1.00 45.69 184 ASP A O 1
ATOM 1523 N N . PHE A 1 185 ? -1.893 -13.159 16.662 1.00 49.94 185 PHE A N 1
ATOM 1524 C CA . PHE A 1 185 ? -1.446 -11.788 16.504 1.00 49.94 185 PHE A CA 1
ATOM 1525 C C . PHE A 1 185 ? -0.206 -11.625 17.376 1.00 49.94 185 PHE A C 1
ATOM 1527 O O . PHE A 1 185 ? -0.190 -10.903 18.367 1.00 49.94 185 PHE A O 1
ATOM 1534 N N . SER A 1 186 ? 0.881 -12.270 16.966 1.00 51.00 186 SER A N 1
ATOM 1535 C CA . SER A 1 186 ? 2.205 -11.682 17.124 1.00 51.00 186 SER A CA 1
ATOM 1536 C C . SER A 1 186 ? 2.180 -10.319 16.419 1.00 51.00 186 SER A C 1
ATOM 1538 O O . SER A 1 186 ? 2.519 -10.209 15.239 1.00 51.00 186 SER A O 1
ATOM 1540 N N . ILE A 1 187 ? 1.635 -9.302 17.099 1.00 55.19 187 ILE A N 1
ATOM 1541 C CA . ILE A 1 187 ? 1.762 -7.906 16.696 1.00 55.19 187 ILE A CA 1
ATOM 1542 C C . ILE A 1 187 ? 3.267 -7.648 16.783 1.00 55.19 187 ILE A C 1
ATOM 1544 O O . ILE A 1 187 ? 3.833 -7.790 17.872 1.00 55.19 187 ILE A O 1
ATOM 1548 N N . PRO A 1 188 ? 3.948 -7.380 15.658 1.00 50.03 188 PRO A N 1
ATOM 1549 C CA . PRO A 1 188 ? 5.372 -7.133 15.671 1.00 50.03 188 PRO A CA 1
ATOM 1550 C C . PRO A 1 188 ? 5.596 -5.924 16.563 1.00 50.03 188 PRO A C 1
ATOM 1552 O O . PRO A 1 188 ? 4.979 -4.886 16.349 1.00 50.03 188 PRO A O 1
ATOM 1555 N N . TYR A 1 189 ? 6.420 -6.121 17.590 1.00 50.50 189 TYR A N 1
ATOM 1556 C CA . TYR A 1 189 ? 6.988 -5.083 18.438 1.00 50.50 189 TYR A CA 1
ATOM 1557 C C . TYR A 1 189 ? 6.023 -3.920 18.730 1.00 50.50 189 TYR A C 1
ATOM 1559 O O . TYR A 1 189 ? 6.134 -2.833 18.167 1.00 50.50 189 TYR A O 1
ATOM 1567 N N . LEU A 1 190 ? 5.063 -4.144 19.634 1.00 55.12 190 LEU A N 1
ATOM 1568 C CA . LEU A 1 190 ? 4.320 -3.032 20.228 1.00 55.12 190 LEU A CA 1
ATOM 1569 C C . LEU A 1 190 ? 5.342 -2.037 20.783 1.00 55.12 190 LEU A C 1
ATOM 1571 O O . LEU A 1 190 ? 6.221 -2.431 21.561 1.00 55.12 190 LEU A O 1
ATOM 1575 N N . SER A 1 191 ? 5.232 -0.767 20.389 1.00 56.09 191 SER A N 1
ATOM 1576 C CA . SER A 1 191 ? 6.038 0.292 20.994 1.00 56.09 191 SER A CA 1
ATOM 1577 C C . SER A 1 191 ? 5.877 0.248 22.522 1.00 56.09 191 SER A C 1
ATOM 1579 O O . SER A 1 191 ? 4.833 -0.192 23.018 1.00 56.09 191 SER A O 1
ATOM 1581 N N . PRO A 1 192 ? 6.872 0.680 23.311 1.00 57.25 192 PRO A N 1
ATOM 1582 C CA . PRO A 1 192 ? 6.753 0.719 24.770 1.00 57.25 192 PRO A CA 1
ATOM 1583 C C . PRO A 1 192 ? 5.491 1.453 25.263 1.00 57.25 192 PRO A C 1
ATOM 1585 O O . PRO A 1 192 ? 4.914 1.093 26.290 1.00 57.25 192 PRO A O 1
ATOM 1588 N N . GLU A 1 193 ? 5.025 2.460 24.525 1.00 57.09 193 GLU A N 1
ATOM 1589 C CA . GLU A 1 193 ? 3.769 3.173 24.765 1.00 57.09 193 GLU A CA 1
ATOM 1590 C C . GLU A 1 193 ? 2.538 2.283 24.558 1.00 57.09 193 GLU A C 1
ATOM 1592 O O . GLU A 1 193 ? 1.600 2.347 25.351 1.00 57.09 193 GLU A O 1
ATOM 1597 N N . LEU A 1 194 ? 2.551 1.424 23.539 1.00 58.78 194 LEU A N 1
ATOM 1598 C CA . LEU A 1 194 ? 1.469 0.489 23.234 1.00 58.78 194 LEU A CA 1
ATOM 1599 C C . LEU A 1 194 ? 1.497 -0.768 24.106 1.00 58.78 194 LEU A C 1
ATOM 1601 O O . LEU A 1 194 ? 0.440 -1.306 24.426 1.00 58.78 194 LEU A O 1
ATOM 1605 N N . GLN A 1 195 ? 2.669 -1.195 24.581 1.00 64.38 195 GLN A N 1
ATOM 1606 C CA . GLN A 1 195 ? 2.772 -2.229 25.618 1.00 64.38 195 GLN A CA 1
ATOM 1607 C C . GLN A 1 195 ? 2.078 -1.782 26.911 1.00 64.38 195 GLN A C 1
ATOM 1609 O O . GLN A 1 195 ? 1.385 -2.566 27.549 1.00 64.38 195 GLN A O 1
ATOM 1614 N N . LYS A 1 196 ? 2.157 -0.491 27.267 1.00 59.94 196 LYS A N 1
ATOM 1615 C CA . LYS A 1 196 ? 1.376 0.069 28.390 1.00 59.94 196 LYS A CA 1
ATOM 1616 C C . LYS A 1 196 ? -0.136 0.057 28.132 1.00 59.94 196 LYS A C 1
ATOM 1618 O O . LYS A 1 196 ? -0.912 0.177 29.078 1.00 59.94 196 LYS A O 1
ATOM 1623 N N . GLN A 1 197 ? -0.558 -0.091 26.877 1.00 61.03 197 GLN A N 1
ATOM 1624 C CA . GLN A 1 197 ? -1.953 -0.201 26.457 1.00 61.03 197 GLN A CA 1
ATOM 1625 C C . GLN A 1 197 ? -2.401 -1.660 26.247 1.00 61.03 197 GLN A C 1
ATOM 1627 O O . GLN A 1 197 ? -3.459 -1.885 25.667 1.00 61.03 197 GLN A O 1
ATOM 1632 N N . GLU A 1 198 ? -1.673 -2.660 26.760 1.00 61.66 198 GLU A N 1
ATOM 1633 C CA . GLU A 1 198 ? -2.010 -4.091 26.630 1.00 61.66 198 GLU A CA 1
ATOM 1634 C C . GLU A 1 198 ? -3.460 -4.421 27.042 1.00 61.66 198 GLU A C 1
ATOM 1636 O O . GLU A 1 198 ? -4.111 -5.274 26.444 1.00 61.66 198 GLU A O 1
ATOM 1641 N N . ALA A 1 199 ? -4.023 -3.698 28.016 1.00 61.88 199 ALA A N 1
ATOM 1642 C CA . ALA A 1 199 ? -5.427 -3.846 28.406 1.00 61.88 199 ALA A CA 1
ATOM 1643 C C . ALA A 1 199 ? -6.418 -3.577 27.251 1.00 61.88 199 ALA A C 1
ATOM 1645 O O . ALA A 1 199 ? -7.514 -4.134 27.245 1.00 61.88 199 ALA A O 1
ATOM 1646 N N . MET A 1 200 ? -6.046 -2.757 26.263 1.00 61.25 200 MET A N 1
ATOM 1647 C CA . MET A 1 200 ? -6.850 -2.493 25.064 1.00 61.25 200 MET A CA 1
ATOM 1648 C C . MET A 1 200 ? -6.861 -3.677 24.094 1.00 61.25 200 MET A C 1
ATOM 1650 O O . MET A 1 200 ? -7.866 -3.879 23.418 1.00 61.25 200 MET A O 1
ATOM 1654 N N . LEU A 1 201 ? -5.801 -4.496 24.078 1.00 63.53 201 LEU A N 1
ATOM 1655 C CA . LEU A 1 201 ? -5.732 -5.731 23.282 1.00 63.53 201 LEU A CA 1
ATOM 1656 C C . LEU A 1 201 ? -6.705 -6.805 23.783 1.00 63.53 201 LEU A C 1
ATOM 1658 O O . LEU A 1 201 ? -6.987 -7.757 23.066 1.00 63.53 201 LEU A O 1
ATOM 1662 N N . LYS A 1 202 ? -7.216 -6.652 25.010 1.00 65.31 202 LYS A N 1
ATOM 1663 C CA . LYS A 1 202 ? -8.201 -7.549 25.633 1.00 65.31 202 LYS A CA 1
ATOM 1664 C C . LYS A 1 202 ? -9.644 -7.049 25.473 1.00 65.31 202 LYS A C 1
ATOM 1666 O O . LYS A 1 202 ? -10.577 -7.719 25.905 1.00 65.31 202 LYS A O 1
ATOM 1671 N N . GLY A 1 203 ? -9.831 -5.856 24.901 1.00 70.06 203 GLY A N 1
ATOM 1672 C CA . GLY A 1 203 ? -11.138 -5.236 24.687 1.00 70.06 203 GLY A CA 1
ATOM 1673 C C . GLY A 1 203 ? -11.776 -5.599 23.340 1.00 70.06 203 GLY A C 1
ATOM 1674 O O . GLY A 1 203 ? -11.198 -6.345 22.553 1.00 70.06 203 GLY A O 1
ATOM 1675 N N . PRO A 1 204 ? -12.970 -5.057 23.042 1.00 76.25 204 PRO A N 1
ATOM 1676 C CA . PRO A 1 204 ? -13.617 -5.271 21.755 1.00 76.25 204 PRO A CA 1
ATOM 1677 C C . PRO A 1 204 ? -12.783 -4.721 20.594 1.00 76.25 204 PRO A C 1
ATOM 1679 O O . PRO A 1 204 ? -12.154 -3.661 20.703 1.00 76.25 204 PRO A O 1
ATOM 1682 N N . PHE A 1 205 ? -12.829 -5.410 19.460 1.00 81.19 205 PHE A N 1
ATOM 1683 C CA . PHE A 1 205 ? -12.173 -4.973 18.232 1.00 81.19 205 PHE A CA 1
ATOM 1684 C C . PHE A 1 205 ? -12.976 -5.370 16.996 1.00 81.19 205 PHE A C 1
ATOM 1686 O O . PHE A 1 205 ? -13.852 -6.234 17.042 1.00 81.19 205 PHE A O 1
ATOM 1693 N N . ILE A 1 206 ? -12.684 -4.706 15.886 1.00 82.31 206 ILE A N 1
ATOM 1694 C CA . ILE A 1 206 ? -13.272 -4.972 14.578 1.00 82.31 206 ILE A CA 1
ATOM 1695 C C . ILE A 1 206 ? -12.155 -5.204 13.565 1.00 82.31 206 ILE A C 1
ATOM 1697 O O . ILE A 1 206 ? -11.147 -4.500 13.572 1.00 82.31 206 ILE A O 1
ATOM 1701 N N . VAL A 1 207 ? -12.336 -6.203 12.713 1.00 85.75 207 VAL A N 1
ATOM 1702 C CA . VAL A 1 207 ? -11.449 -6.534 11.601 1.00 85.75 207 VAL A CA 1
ATOM 1703 C C . VAL A 1 207 ? -12.191 -6.225 10.310 1.00 85.75 207 VAL A C 1
ATOM 1705 O O . VAL A 1 207 ? -13.285 -6.740 10.082 1.00 85.75 207 VAL A O 1
ATOM 1708 N N . PHE A 1 208 ? -11.596 -5.380 9.480 1.00 87.31 208 PHE A N 1
ATOM 1709 C CA . PHE A 1 208 ? -11.988 -5.179 8.094 1.00 87.31 208 PHE A CA 1
ATOM 1710 C C . PHE A 1 208 ? -11.067 -6.041 7.241 1.00 87.31 208 PHE A C 1
ATOM 1712 O O . PHE A 1 208 ? -9.880 -5.738 7.115 1.00 87.31 208 PHE A O 1
ATOM 1719 N N . GLU A 1 209 ? -11.622 -7.121 6.699 1.00 85.31 209 GLU A N 1
ATOM 1720 C CA . GLU A 1 209 ? -10.934 -7.965 5.729 1.00 85.31 209 GLU A CA 1
ATOM 1721 C C . GLU A 1 209 ? -10.960 -7.226 4.398 1.00 85.31 209 GLU A C 1
ATOM 1723 O O . GLU A 1 209 ? -12.035 -6.964 3.844 1.00 85.31 209 GLU A O 1
ATOM 1728 N N . ALA A 1 210 ? -9.795 -6.807 3.923 1.00 85.06 210 ALA A N 1
ATOM 1729 C CA . ALA A 1 210 ? -9.722 -5.863 2.824 1.00 85.06 210 ALA A CA 1
ATOM 1730 C C . ALA A 1 210 ? -8.503 -6.088 1.938 1.00 85.06 210 ALA A C 1
ATOM 1732 O O . ALA A 1 210 ? -7.486 -6.657 2.331 1.00 85.06 210 ALA A O 1
ATOM 1733 N N . ARG A 1 211 ? -8.611 -5.613 0.698 1.00 83.12 211 ARG A N 1
ATOM 1734 C CA . ARG A 1 211 ? -7.497 -5.588 -0.244 1.00 83.12 211 ARG A CA 1
ATOM 1735 C C . ARG A 1 211 ? -6.991 -4.157 -0.419 1.00 83.12 211 ARG A C 1
ATOM 1737 O O . ARG A 1 211 ? -7.806 -3.243 -0.575 1.00 83.12 211 ARG A O 1
ATOM 1744 N N . PRO A 1 212 ? -5.659 -3.963 -0.423 1.00 84.12 212 PRO A N 1
ATOM 1745 C CA . PRO A 1 212 ? -4.613 -4.998 -0.429 1.00 84.12 212 PRO A CA 1
ATOM 1746 C C . PRO A 1 212 ? -4.104 -5.440 0.966 1.00 84.12 212 PRO A C 1
ATOM 1748 O O . PRO A 1 212 ? -3.155 -6.226 1.031 1.00 84.12 212 PRO A O 1
ATOM 1751 N N . PHE A 1 213 ? -4.681 -4.946 2.063 1.00 88.06 213 PHE A N 1
ATOM 1752 C CA . PHE A 1 213 ? -4.297 -5.288 3.439 1.00 88.06 213 PHE A CA 1
ATOM 1753 C C . PHE A 1 213 ? -5.497 -5.165 4.393 1.00 88.06 213 PHE A C 1
ATOM 1755 O O . PHE A 1 213 ? -6.417 -4.387 4.130 1.00 88.06 213 PHE A O 1
ATOM 1762 N N . ASP A 1 214 ? -5.453 -5.875 5.521 1.00 89.06 214 ASP A N 1
ATOM 1763 C CA . ASP A 1 214 ? -6.521 -5.847 6.527 1.00 89.06 214 ASP A CA 1
ATOM 1764 C C . ASP A 1 214 ? -6.347 -4.687 7.516 1.00 89.06 214 ASP A C 1
ATOM 1766 O O . ASP A 1 214 ? -5.227 -4.289 7.859 1.00 89.06 214 ASP A O 1
ATOM 1770 N N . VAL A 1 215 ? -7.464 -4.183 8.046 1.00 89.62 215 VAL A N 1
ATOM 1771 C CA . VAL A 1 215 ? -7.474 -3.154 9.098 1.00 89.62 215 VAL A CA 1
ATOM 1772 C C . VAL A 1 215 ? -8.096 -3.716 10.370 1.00 89.62 215 VAL A C 1
ATOM 1774 O O . VAL A 1 215 ? -9.244 -4.149 10.371 1.00 89.62 215 VAL A O 1
ATOM 1777 N N . ILE A 1 216 ? -7.359 -3.665 11.476 1.00 88.06 216 ILE A N 1
ATOM 1778 C CA . ILE A 1 216 ? -7.799 -4.114 12.795 1.00 88.06 216 ILE A CA 1
ATOM 1779 C C . ILE A 1 216 ? -7.933 -2.891 13.697 1.00 88.06 216 ILE A C 1
ATOM 1781 O O . ILE A 1 216 ? -6.956 -2.215 13.999 1.00 88.06 216 ILE A O 1
ATOM 1785 N N . CYS A 1 217 ? -9.142 -2.594 14.154 1.00 87.81 217 CYS A N 1
ATOM 1786 C CA . CYS A 1 217 ? -9.408 -1.459 15.029 1.00 87.81 217 CYS A CA 1
ATOM 1787 C C . CYS A 1 217 ? -9.834 -1.951 16.414 1.00 87.81 217 CYS A C 1
ATOM 1789 O O . CYS A 1 217 ? -10.937 -2.474 16.587 1.00 87.81 217 CYS A O 1
ATOM 1791 N N . PHE A 1 218 ? -8.985 -1.734 17.415 1.00 83.19 218 PHE A N 1
ATOM 1792 C CA . PHE A 1 218 ? -9.325 -1.937 18.820 1.00 83.19 218 PHE A CA 1
ATOM 1793 C C . PHE A 1 218 ? -10.125 -0.730 19.303 1.00 83.19 218 PHE A C 1
ATOM 1795 O O . PHE A 1 218 ? -9.640 0.395 19.245 1.00 83.19 218 PHE A O 1
ATOM 1802 N N . VAL A 1 219 ? -11.361 -0.927 19.764 1.00 77.50 219 VAL A N 1
ATOM 1803 C CA . VAL A 1 219 ? -12.268 0.196 20.082 1.00 77.50 219 VAL A CA 1
ATOM 1804 C C . VAL A 1 219 ? -12.216 0.625 21.553 1.00 77.50 219 VAL A C 1
ATOM 1806 O O . VAL A 1 219 ? -12.827 1.621 21.929 1.00 77.50 219 VAL A O 1
ATOM 1809 N N . GLY A 1 220 ? -11.461 -0.096 22.386 1.00 70.88 220 GLY A N 1
ATOM 1810 C CA . GLY A 1 220 ? -11.389 0.144 23.826 1.00 70.88 220 GLY A CA 1
ATOM 1811 C C . GLY A 1 220 ? -12.678 -0.244 24.563 1.00 70.88 220 GLY A C 1
ATOM 1812 O O . GLY A 1 220 ? -13.675 -0.666 23.980 1.00 70.88 220 GLY A O 1
ATOM 1813 N N . THR A 1 221 ? -12.663 -0.135 25.893 1.00 62.34 221 THR A N 1
ATOM 1814 C CA . THR A 1 221 ? -13.779 -0.584 26.751 1.00 62.34 221 THR A CA 1
ATOM 1815 C C . THR A 1 221 ? -14.848 0.483 26.981 1.00 62.34 221 THR A C 1
ATOM 1817 O O . THR A 1 221 ? -15.942 0.175 27.454 1.00 62.34 221 THR A O 1
ATOM 1820 N N . LYS A 1 222 ? -14.562 1.747 26.648 1.00 60.41 222 LYS A N 1
ATOM 1821 C CA . LYS A 1 222 ? -15.484 2.872 26.841 1.00 60.41 222 LYS A CA 1
ATOM 1822 C C . LYS A 1 222 ? -16.280 3.115 25.555 1.00 60.41 222 LYS A C 1
ATOM 1824 O O . LYS A 1 222 ? -15.730 3.581 24.569 1.00 60.41 222 LYS A O 1
ATOM 1829 N N . ALA A 1 223 ? -17.581 2.822 25.596 1.00 62.69 223 ALA A N 1
ATOM 1830 C CA . ALA A 1 223 ? -18.537 2.978 24.487 1.00 62.69 223 ALA A CA 1
ATOM 1831 C C . ALA A 1 223 ? -18.221 2.194 23.182 1.00 62.69 223 ALA A C 1
ATOM 1833 O O . ALA A 1 223 ? -18.384 2.748 22.089 1.00 62.69 223 ALA A O 1
ATOM 1834 N N . PRO A 1 224 ? -17.862 0.893 23.255 1.00 71.31 224 PRO A N 1
ATOM 1835 C CA . PRO A 1 224 ? -17.515 0.090 22.076 1.00 71.31 224 PRO A CA 1
ATOM 1836 C C . PRO A 1 224 ? -18.649 0.028 21.044 1.00 71.31 224 PRO A C 1
ATOM 1838 O O . PRO A 1 224 ? -18.395 0.096 19.844 1.00 71.31 224 PRO A O 1
ATOM 1841 N N . ALA A 1 225 ? -19.908 -0.018 21.499 1.00 72.00 225 ALA A N 1
ATOM 1842 C CA . ALA A 1 225 ? -21.060 -0.081 20.605 1.00 72.00 225 ALA A CA 1
ATOM 1843 C C . ALA A 1 225 ? -21.185 1.145 19.692 1.00 72.00 225 ALA A C 1
ATOM 1845 O O . ALA A 1 225 ? -21.496 0.994 18.517 1.00 72.00 225 ALA A O 1
ATOM 1846 N N . SER A 1 226 ? -20.892 2.348 20.197 1.00 74.12 226 SER A N 1
ATOM 1847 C CA . SER A 1 226 ? -20.995 3.580 19.405 1.00 74.12 226 SER A CA 1
ATOM 1848 C C . SER A 1 226 ? -19.961 3.614 18.277 1.00 74.12 226 SER A C 1
ATOM 1850 O O . SER A 1 226 ? -20.299 3.909 17.130 1.00 74.12 226 SER A O 1
ATOM 1852 N N . ILE A 1 227 ? -18.712 3.238 18.571 1.00 77.31 227 ILE A N 1
ATOM 1853 C CA . ILE A 1 227 ? -17.632 3.201 17.576 1.00 77.31 227 ILE A CA 1
ATOM 1854 C C . ILE A 1 227 ? -17.910 2.115 16.532 1.00 77.31 227 ILE A C 1
ATOM 1856 O O . ILE A 1 227 ? -17.859 2.392 15.335 1.00 77.31 227 ILE A O 1
ATOM 1860 N N . ILE A 1 228 ? -18.274 0.905 16.969 1.00 77.88 228 ILE A N 1
ATOM 1861 C CA . ILE A 1 228 ? -18.594 -0.210 16.066 1.00 77.88 228 ILE A CA 1
ATOM 1862 C C . ILE A 1 228 ? -19.793 0.141 15.181 1.00 77.88 228 ILE A C 1
ATOM 1864 O O . ILE A 1 228 ? -19.729 -0.054 13.969 1.00 77.88 228 ILE A O 1
ATOM 1868 N N . ASN A 1 229 ? -20.856 0.722 15.742 1.00 78.56 229 ASN A N 1
ATOM 1869 C CA . ASN A 1 229 ? -22.011 1.171 14.964 1.00 78.56 229 ASN A CA 1
ATOM 1870 C C . ASN A 1 229 ? -21.664 2.291 13.992 1.00 78.56 229 ASN A C 1
ATOM 1872 O O . ASN A 1 229 ? -22.146 2.275 12.869 1.00 78.56 229 ASN A O 1
ATOM 1876 N N . THR A 1 230 ? -20.804 3.231 14.380 1.00 80.81 230 THR A N 1
ATOM 1877 C CA . THR A 1 230 ? -20.359 4.303 13.482 1.00 80.81 230 THR A CA 1
ATOM 1878 C C . THR A 1 230 ? -19.581 3.735 12.299 1.00 80.81 230 THR A C 1
ATOM 1880 O O . THR A 1 230 ? -19.867 4.074 11.154 1.00 80.81 230 THR A O 1
ATOM 1883 N N . LEU A 1 231 ? -18.624 2.841 12.558 1.00 82.25 231 LEU A N 1
ATOM 1884 C CA . LEU A 1 231 ? -17.815 2.221 11.511 1.00 82.25 231 LEU A CA 1
ATOM 1885 C C . LEU A 1 231 ? -18.655 1.315 10.604 1.00 82.25 231 LEU A C 1
ATOM 1887 O O . LEU A 1 231 ? -18.529 1.361 9.386 1.00 82.25 231 LEU A O 1
ATOM 1891 N N . THR A 1 232 ? -19.555 0.521 11.171 1.00 76.94 232 THR A N 1
ATOM 1892 C CA . THR A 1 232 ? -20.435 -0.359 10.388 1.00 76.94 232 THR A CA 1
ATOM 1893 C C . THR A 1 232 ? -21.476 0.432 9.606 1.00 76.94 232 THR A C 1
ATOM 1895 O O . THR A 1 232 ? -21.711 0.118 8.447 1.00 76.94 232 THR A O 1
ATOM 1898 N N . LEU A 1 233 ? -22.008 1.527 10.151 1.00 77.75 233 LEU A N 1
ATOM 1899 C CA . LEU A 1 233 ? -22.851 2.457 9.402 1.00 77.75 233 LEU A CA 1
ATOM 1900 C C . LEU A 1 233 ? -22.078 3.107 8.247 1.00 77.75 233 LEU A C 1
ATOM 1902 O O . LEU A 1 233 ? -22.619 3.232 7.152 1.00 77.75 233 LEU A O 1
ATOM 1906 N N . TYR A 1 234 ? -20.820 3.493 8.472 1.00 79.56 234 TYR A N 1
ATOM 1907 C CA . TYR A 1 234 ? -19.962 4.080 7.442 1.00 79.56 234 TYR A CA 1
ATOM 1908 C C . TYR A 1 234 ? -19.720 3.117 6.272 1.00 79.56 234 TYR A C 1
ATOM 1910 O O . TYR A 1 234 ? -19.832 3.505 5.110 1.00 79.56 234 TYR A O 1
ATOM 1918 N N . ILE A 1 235 ? -19.432 1.857 6.600 1.00 74.12 235 ILE A N 1
ATOM 1919 C CA . ILE A 1 235 ? -19.062 0.812 5.646 1.00 74.12 235 ILE A CA 1
ATOM 1920 C C . ILE A 1 235 ? -20.310 0.157 5.031 1.00 74.12 235 ILE A C 1
ATOM 1922 O O . ILE A 1 235 ? -20.540 0.203 3.824 1.00 74.12 235 ILE A O 1
ATOM 1926 N N . LEU A 1 236 ? -21.169 -0.428 5.855 1.00 70.81 236 LEU A N 1
ATOM 1927 C CA . LEU A 1 236 ? -22.312 -1.236 5.429 1.00 70.81 236 LEU A CA 1
ATOM 1928 C C . LEU A 1 236 ? -23.587 -0.411 5.188 1.00 70.81 236 LEU A C 1
ATOM 1930 O O . LEU A 1 236 ? -24.509 -0.877 4.515 1.00 70.81 236 LEU A O 1
ATOM 1934 N N . GLY A 1 237 ? -23.661 0.816 5.714 1.00 71.75 237 GLY A N 1
ATOM 1935 C CA . GLY A 1 237 ? -24.858 1.659 5.639 1.00 71.75 237 GLY A CA 1
ATOM 1936 C C . GLY A 1 237 ? -25.927 1.336 6.688 1.00 71.75 237 GLY A C 1
ATOM 1937 O O . GLY A 1 237 ? -27.031 1.868 6.600 1.00 71.75 237 GLY A O 1
ATOM 1938 N N . TYR A 1 238 ? -25.627 0.486 7.673 1.00 67.31 238 TYR A N 1
ATOM 1939 C CA . TYR A 1 238 ? -26.502 0.187 8.810 1.00 67.31 238 TYR A CA 1
ATOM 1940 C C . TYR A 1 238 ? -25.677 -0.139 10.067 1.00 67.31 238 TYR A C 1
ATOM 1942 O O . TYR A 1 238 ? -24.552 -0.629 9.940 1.00 67.31 238 TYR A O 1
ATOM 1950 N N . PRO A 1 239 ? -26.200 0.135 11.278 1.00 72.38 239 PRO A N 1
ATOM 1951 C CA . PRO A 1 239 ? -25.518 -0.211 12.518 1.00 72.38 239 PRO A CA 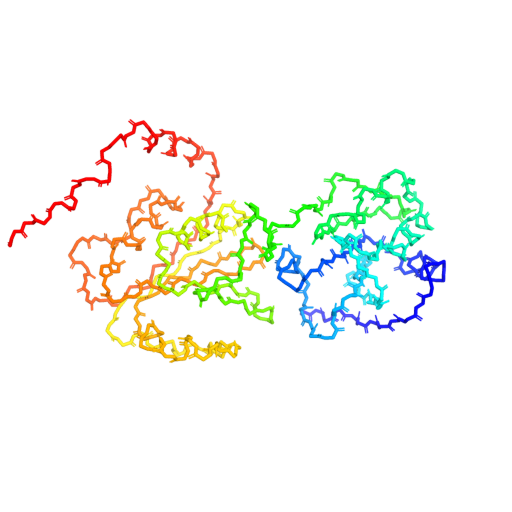1
ATOM 1952 C C . PRO A 1 239 ? -25.551 -1.723 12.747 1.00 72.38 239 PRO A C 1
ATOM 1954 O O . PRO A 1 239 ? -26.541 -2.393 1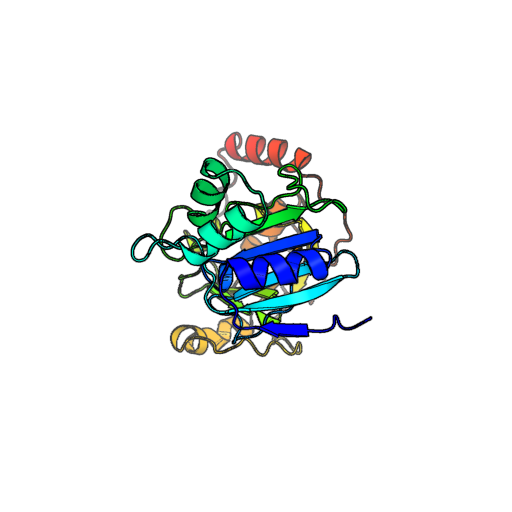2.450 1.00 72.38 239 PRO A O 1
ATOM 1957 N N . LEU A 1 240 ? -24.466 -2.249 13.301 1.00 67.31 240 LEU A N 1
ATOM 1958 C CA . LEU A 1 240 ? -24.298 -3.677 13.545 1.00 67.31 240 LEU A CA 1
ATOM 1959 C C . LEU A 1 240 ? -24.896 -4.133 14.886 1.00 67.31 240 LEU A C 1
ATOM 1961 O O . LEU A 1 240 ? -25.429 -5.234 14.991 1.00 67.31 240 LEU A O 1
ATOM 1965 N N . LEU A 1 241 ? -24.809 -3.288 15.912 1.00 67.56 241 LEU A N 1
ATOM 1966 C CA . LEU A 1 241 ? -25.267 -3.570 17.267 1.00 67.56 241 LEU A CA 1
ATOM 1967 C C . LEU A 1 241 ? -26.557 -2.818 17.559 1.00 67.56 241 LEU A C 1
ATOM 1969 O O . LEU A 1 241 ? -26.628 -1.598 17.407 1.00 67.56 241 LEU A O 1
ATOM 1973 N N . GLN A 1 242 ? -27.555 -3.549 18.041 1.00 61.09 242 GLN A N 1
ATOM 1974 C CA . GLN A 1 242 ? -28.718 -2.965 18.701 1.00 61.09 242 GLN A CA 1
ATOM 1975 C C . GLN A 1 242 ? -28.369 -2.714 20.176 1.00 61.09 242 GLN A C 1
ATOM 1977 O O . GLN A 1 242 ? -27.520 -3.420 20.728 1.00 61.09 242 GLN A O 1
ATOM 1982 N N . GLU A 1 243 ? -28.976 -1.699 20.808 1.00 53.78 243 GLU A N 1
ATOM 1983 C CA . GLU A 1 243 ? -28.659 -1.271 22.191 1.00 53.78 243 GLU A CA 1
ATOM 1984 C C . GLU A 1 243 ? -28.733 -2.418 23.222 1.00 53.78 243 GLU A C 1
ATOM 1986 O O . GLU A 1 243 ? -28.101 -2.355 24.274 1.00 53.78 243 GLU A O 1
ATOM 1991 N N . GLU A 1 244 ? -29.441 -3.494 22.883 1.00 50.41 244 GLU A N 1
ATOM 1992 C CA . GLU A 1 244 ? -29.762 -4.644 23.728 1.00 50.41 244 GLU A CA 1
ATOM 1993 C C . GLU A 1 244 ? -28.658 -5.730 23.772 1.00 50.41 244 GLU A C 1
ATOM 1995 O O . GLU A 1 244 ? -28.664 -6.566 24.670 1.00 50.41 244 GLU A O 1
ATOM 2000 N N . ASN A 1 245 ? -27.660 -5.700 22.873 1.00 47.59 245 ASN A N 1
ATOM 2001 C CA . ASN A 1 245 ? -26.697 -6.805 22.665 1.00 47.59 245 ASN A CA 1
ATOM 2002 C C . ASN A 1 245 ? -25.310 -6.612 23.319 1.00 47.59 245 ASN A C 1
ATOM 2004 O O . ASN A 1 245 ? -24.317 -7.226 22.918 1.00 47.59 245 ASN A O 1
ATOM 2008 N N . LEU A 1 246 ? -25.195 -5.749 24.329 1.00 48.00 246 LEU A N 1
ATOM 2009 C CA . LEU A 1 246 ? -23.940 -5.536 25.061 1.00 48.00 246 LEU A CA 1
ATOM 2010 C C . LEU A 1 246 ? -23.683 -6.675 26.065 1.00 48.00 246 LEU A C 1
ATOM 2012 O O . LEU A 1 246 ? -23.917 -6.528 27.261 1.00 48.00 246 LEU A O 1
ATOM 2016 N N . GLY A 1 247 ? -23.169 -7.814 25.593 1.00 42.06 247 GLY A N 1
ATOM 2017 C CA . GLY A 1 247 ? -22.768 -8.908 26.487 1.00 42.06 247 GLY A CA 1
ATOM 2018 C C . GLY A 1 247 ? -22.488 -10.259 25.837 1.00 42.06 247 GLY A C 1
ATOM 2019 O O . GLY A 1 247 ? -21.818 -11.080 26.459 1.00 42.06 247 GLY A O 1
ATOM 2020 N N . GLU A 1 248 ? -22.943 -10.481 24.604 1.00 42.25 248 GLU A N 1
ATOM 2021 C CA . GLU A 1 248 ? -22.782 -11.757 23.901 1.00 42.25 248 GLU A CA 1
ATOM 2022 C C . GLU A 1 248 ? -21.717 -11.679 22.800 1.00 42.25 248 GLU A C 1
ATOM 2024 O O . GLU A 1 248 ? -21.501 -10.635 22.183 1.00 42.25 248 GLU A O 1
ATOM 2029 N N . TYR A 1 249 ? -21.030 -12.803 22.581 1.00 44.38 249 TYR A N 1
ATOM 2030 C CA . TYR A 1 249 ? -20.060 -12.979 21.505 1.00 44.38 249 TYR A CA 1
ATOM 2031 C C . TYR A 1 249 ? -20.797 -13.014 20.168 1.00 44.38 249 TYR A C 1
ATOM 2033 O O . TYR A 1 249 ? -21.533 -13.961 19.895 1.00 44.38 249 TYR A O 1
ATOM 2041 N N . ILE A 1 250 ? -20.593 -11.998 19.329 1.00 49.53 250 ILE A N 1
ATOM 2042 C CA . ILE A 1 250 ? -21.199 -11.956 17.998 1.00 49.53 250 ILE A CA 1
ATOM 2043 C C . ILE A 1 250 ? -20.105 -11.820 16.950 1.00 49.53 250 ILE A C 1
ATOM 2045 O O . ILE A 1 250 ? -19.565 -10.735 16.761 1.00 49.53 250 ILE A O 1
ATOM 2049 N N . VAL A 1 251 ? -19.803 -12.915 16.251 1.00 45.34 251 VAL A N 1
ATOM 2050 C CA . VAL A 1 251 ? -19.070 -12.864 14.982 1.00 45.34 251 VAL A CA 1
ATOM 2051 C C . VAL A 1 251 ? -20.094 -12.577 13.900 1.00 45.34 251 VAL A C 1
ATOM 2053 O O . VAL A 1 251 ? -20.918 -13.423 13.562 1.00 45.34 251 VAL A O 1
ATOM 2056 N N . LEU A 1 252 ? -20.068 -11.357 13.384 1.00 48.62 252 LEU A N 1
ATOM 2057 C CA . LEU A 1 252 ? -20.903 -10.970 12.256 1.00 48.62 252 LEU A CA 1
ATOM 2058 C C . LEU A 1 252 ? -20.021 -10.978 11.024 1.00 48.62 252 LEU A C 1
ATOM 2060 O O . LEU A 1 252 ? -19.223 -10.067 10.865 1.00 48.62 252 LEU A O 1
ATOM 2064 N N . GLU A 1 253 ? -20.151 -12.015 10.198 1.00 46.06 253 GLU A N 1
ATOM 2065 C CA . GLU A 1 253 ? -19.538 -12.087 8.873 1.00 46.06 253 GLU A CA 1
ATOM 2066 C C . GLU A 1 253 ? -20.524 -11.511 7.852 1.00 46.06 253 GLU A C 1
ATOM 2068 O O . GLU A 1 253 ? -21.590 -12.080 7.615 1.00 46.06 253 GLU A O 1
ATOM 2073 N N . SER A 1 254 ? -20.201 -10.373 7.234 1.00 46.41 254 SER A N 1
ATOM 2074 C CA . SER A 1 254 ? -20.929 -9.928 6.039 1.00 46.41 254 SER A CA 1
ATOM 2075 C C . SER A 1 254 ? -20.176 -10.359 4.783 1.00 46.41 254 SER A C 1
ATOM 2077 O O . SER A 1 254 ? -19.019 -9.978 4.613 1.00 46.41 254 SER A O 1
ATOM 2079 N N . VAL A 1 255 ? -20.835 -11.095 3.885 1.00 40.66 255 VAL A N 1
ATOM 2080 C CA . VAL A 1 255 ? -20.275 -11.514 2.589 1.00 40.66 255 VAL A CA 1
ATOM 2081 C C . VAL A 1 255 ? -20.669 -10.514 1.482 1.00 40.66 255 VAL A C 1
ATOM 2083 O O . VAL A 1 255 ? -21.848 -10.246 1.266 1.00 40.66 255 VAL A O 1
ATOM 2086 N N . ARG A 1 256 ? -19.640 -9.959 0.819 1.00 45.50 256 ARG A N 1
ATOM 2087 C CA . ARG A 1 256 ? -19.546 -9.044 -0.351 1.00 45.50 256 ARG A CA 1
ATOM 2088 C C . ARG A 1 256 ? -20.815 -8.572 -1.101 1.00 45.50 256 ARG A C 1
ATOM 2090 O O . ARG A 1 256 ? -21.467 -9.337 -1.804 1.00 45.50 256 ARG A O 1
ATOM 2097 N N . ASN A 1 257 ? -20.977 -7.241 -1.173 1.00 40.16 257 ASN A N 1
ATOM 2098 C CA . ASN A 1 257 ? -20.788 -6.449 -2.412 1.00 40.16 257 ASN A CA 1
ATOM 2099 C C . ASN A 1 257 ? -20.811 -4.937 -2.093 1.00 40.16 257 ASN A C 1
ATOM 2101 O O . ASN A 1 257 ? -21.862 -4.291 -2.036 1.00 40.16 257 ASN A O 1
ATOM 2105 N N . TYR A 1 258 ? -19.624 -4.373 -1.863 1.00 45.62 258 TYR A N 1
ATOM 2106 C CA . TYR A 1 258 ? -19.418 -2.977 -1.482 1.00 45.62 258 TYR A CA 1
ATOM 2107 C C . TYR A 1 258 ? -19.547 -2.046 -2.699 1.00 45.62 258 TYR A C 1
ATOM 2109 O O . TYR A 1 258 ? -18.631 -1.915 -3.507 1.00 45.62 258 TYR A O 1
ATOM 2117 N N . ASN A 1 259 ? -20.698 -1.392 -2.875 1.00 42.91 259 ASN A N 1
ATOM 2118 C CA . ASN A 1 259 ? -20.904 -0.473 -3.997 1.00 42.91 259 ASN A CA 1
ATOM 2119 C C . ASN A 1 259 ? -20.663 0.986 -3.563 1.00 42.91 259 ASN A C 1
ATOM 2121 O O . ASN A 1 259 ? -21.546 1.621 -2.975 1.00 42.91 259 ASN A O 1
ATOM 2125 N N . LYS A 1 260 ? -19.485 1.536 -3.915 1.00 45.69 260 LYS A N 1
ATOM 2126 C CA . LYS A 1 260 ? -19.042 2.929 -3.649 1.00 45.69 260 LYS A CA 1
ATOM 2127 C C . LYS A 1 260 ? -20.095 4.002 -4.007 1.00 45.69 260 LYS A C 1
ATOM 2129 O O . LYS A 1 260 ? -20.102 5.091 -3.431 1.00 45.69 260 LYS A O 1
ATOM 2134 N N . SER A 1 261 ? -21.035 3.709 -4.914 1.00 44.53 261 SER A N 1
ATOM 2135 C CA . SER A 1 261 ? -22.119 4.624 -5.314 1.00 44.53 261 SER A CA 1
ATOM 2136 C C . SER A 1 261 ? -23.195 4.876 -4.240 1.00 44.53 261 SER A C 1
ATOM 2138 O O . SER A 1 261 ? -23.893 5.895 -4.307 1.00 44.53 261 SER A O 1
ATOM 2140 N N . ARG A 1 262 ? -23.351 3.995 -3.237 1.00 41.34 262 ARG A N 1
ATOM 2141 C CA . ARG A 1 262 ? -24.288 4.222 -2.117 1.00 41.34 262 ARG A CA 1
ATOM 2142 C C . ARG A 1 262 ? -23.715 5.213 -1.103 1.00 41.34 262 ARG A C 1
ATOM 2144 O O . ARG A 1 262 ? -24.446 6.099 -0.673 1.00 41.34 262 ARG A O 1
ATOM 2151 N N . ILE A 1 263 ? -22.415 5.170 -0.815 1.00 43.47 263 ILE A N 1
ATOM 2152 C CA . ILE A 1 263 ? -21.782 6.059 0.175 1.00 43.47 263 ILE A CA 1
ATOM 2153 C C . ILE A 1 263 ? -21.789 7.522 -0.273 1.00 43.47 263 ILE A C 1
ATOM 2155 O O . ILE A 1 263 ? -22.100 8.375 0.542 1.00 43.47 263 ILE A O 1
ATOM 2159 N N . LYS A 1 264 ? -21.587 7.861 -1.557 1.00 42.81 264 LYS A N 1
ATOM 2160 C CA . LYS A 1 264 ? -21.737 9.268 -2.010 1.00 42.81 264 LYS A CA 1
ATOM 2161 C C . LYS A 1 264 ? -23.125 9.850 -1.709 1.00 42.81 264 LYS A C 1
ATOM 2163 O O . LYS A 1 264 ? -23.234 11.040 -1.426 1.00 42.81 264 LYS A O 1
ATOM 2168 N N . ARG A 1 265 ? -24.177 9.021 -1.738 1.00 40.41 265 ARG A N 1
ATOM 2169 C CA . ARG A 1 265 ? -25.536 9.422 -1.339 1.00 40.41 265 ARG A CA 1
ATOM 2170 C C . ARG A 1 265 ? -25.662 9.590 0.176 1.00 40.41 265 ARG A C 1
ATOM 2172 O O . ARG A 1 265 ? -26.264 10.563 0.608 1.00 40.41 265 ARG A O 1
ATOM 2179 N N . TRP A 1 266 ? -25.054 8.706 0.965 1.00 40.78 266 TRP A N 1
ATOM 2180 C CA . TRP A 1 266 ? -25.110 8.763 2.430 1.00 40.78 266 TRP A CA 1
ATOM 2181 C C . TRP A 1 266 ? -24.180 9.804 3.048 1.00 40.78 266 TRP A C 1
ATOM 2183 O O . TRP A 1 266 ? -24.599 10.500 3.953 1.00 40.78 266 TRP A O 1
ATOM 2193 N N . ALA A 1 267 ? -22.966 9.995 2.540 1.00 41.12 267 ALA A N 1
ATOM 2194 C CA . ALA A 1 267 ? -22.062 11.069 2.943 1.00 41.12 267 ALA A CA 1
ATOM 2195 C C . ALA A 1 267 ? -22.655 12.443 2.609 1.00 41.12 267 ALA A C 1
ATOM 2197 O O . ALA A 1 267 ? -22.517 13.370 3.400 1.00 41.12 267 ALA A O 1
ATOM 2198 N N . LYS A 1 268 ? -23.373 12.566 1.480 1.00 38.00 268 LYS A N 1
ATOM 2199 C CA . LYS A 1 268 ? -24.198 13.742 1.174 1.00 38.00 268 LYS A CA 1
ATOM 2200 C C . LYS A 1 268 ? -25.335 13.893 2.194 1.00 38.00 268 LYS A C 1
ATOM 2202 O O . LYS A 1 268 ? -25.458 14.965 2.771 1.00 38.00 268 LYS A O 1
ATOM 2207 N N . ALA A 1 269 ? -26.060 12.816 2.502 1.00 35.78 269 ALA A N 1
ATOM 2208 C CA . ALA A 1 269 ? -27.117 12.818 3.516 1.00 35.78 269 ALA A CA 1
ATOM 2209 C C . ALA A 1 269 ? -26.608 13.116 4.943 1.00 35.78 269 ALA A C 1
ATOM 2211 O O . ALA A 1 269 ? -27.295 13.802 5.678 1.00 35.78 269 ALA A O 1
ATOM 2212 N N . LEU A 1 270 ? -25.402 12.682 5.322 1.00 37.59 270 LEU A N 1
ATOM 2213 C CA . LEU A 1 270 ? -24.740 12.964 6.604 1.00 37.59 270 LEU A CA 1
ATOM 2214 C C . LEU A 1 270 ? -24.217 14.403 6.675 1.00 37.59 270 LEU A C 1
ATOM 2216 O O . LEU A 1 270 ? -24.267 15.021 7.733 1.00 37.59 270 LEU A O 1
ATOM 2220 N N . LYS A 1 271 ? -23.747 14.964 5.550 1.00 38.28 271 LYS A N 1
ATOM 2221 C CA . LYS A 1 271 ? -23.406 16.394 5.436 1.00 38.28 271 LYS A CA 1
ATOM 2222 C C . LYS A 1 271 ? -24.648 17.285 5.514 1.00 38.28 271 LYS A C 1
ATOM 2224 O O . LYS A 1 271 ? -24.561 18.409 6.002 1.00 38.28 271 LYS A O 1
ATOM 2229 N N . GLU A 1 272 ? -25.774 16.791 5.005 1.00 37.75 272 GLU A N 1
ATOM 2230 C CA . GLU A 1 272 ? -27.075 17.466 5.011 1.00 37.75 272 GLU A CA 1
ATOM 2231 C C . GLU A 1 272 ? -27.836 17.248 6.335 1.00 37.75 272 GLU A C 1
ATOM 2233 O O . GLU A 1 272 ? -28.569 18.137 6.768 1.00 37.75 272 GLU A O 1
ATOM 2238 N N . SER A 1 273 ? -27.606 16.134 7.042 1.00 33.03 273 SER A N 1
ATOM 2239 C CA . SER A 1 273 ? -28.155 15.862 8.372 1.00 33.03 273 SER A CA 1
ATOM 2240 C C . SER A 1 273 ? -27.245 16.458 9.448 1.00 33.03 273 SER A C 1
ATOM 2242 O O . SER A 1 273 ? -26.346 15.804 9.979 1.00 33.03 273 SER A O 1
ATOM 2244 N N . LYS A 1 274 ? -27.497 17.712 9.818 1.00 32.19 274 LYS A N 1
ATOM 2245 C CA . LYS A 1 274 ? -26.813 18.391 10.932 1.00 32.19 274 LYS A CA 1
ATOM 2246 C C . LYS A 1 274 ? -27.027 17.742 12.319 1.00 32.19 274 LYS A C 1
ATOM 2248 O O . LYS A 1 274 ? -26.476 18.245 13.291 1.00 32.19 274 LYS A O 1
ATOM 2253 N N . ASP A 1 275 ? -27.749 16.622 12.421 1.00 33.44 275 ASP A N 1
ATOM 2254 C CA . ASP A 1 275 ? -28.323 16.141 13.686 1.00 33.44 275 ASP A CA 1
ATOM 2255 C C . ASP A 1 275 ? -27.786 14.806 14.237 1.00 33.44 275 ASP A C 1
ATOM 2257 O O . ASP A 1 275 ? -28.178 14.413 15.333 1.00 33.44 275 ASP A O 1
ATOM 2261 N N . ILE A 1 276 ? -26.851 14.108 13.579 1.00 36.62 276 ILE A N 1
ATOM 2262 C CA . ILE A 1 276 ? -26.378 12.802 14.104 1.00 36.62 276 ILE A CA 1
ATOM 2263 C C . ILE A 1 276 ? -25.291 12.952 15.195 1.00 36.62 276 ILE A C 1
ATOM 2265 O O . ILE A 1 276 ? -25.030 12.021 15.952 1.00 36.62 276 ILE A O 1
ATOM 2269 N N . TYR A 1 277 ? -24.728 14.150 15.389 1.00 30.47 277 TYR A N 1
ATOM 2270 C CA . TYR A 1 277 ? -23.685 14.396 16.400 1.00 30.47 277 TYR A CA 1
ATOM 2271 C C . TYR A 1 277 ? -24.176 14.888 17.778 1.00 30.47 277 TYR A C 1
ATOM 2273 O O . TYR A 1 277 ? -23.343 15.244 18.611 1.00 30.47 277 TYR A O 1
ATOM 2281 N N . LEU A 1 278 ? -25.487 14.914 18.070 1.00 26.50 278 LEU A N 1
ATOM 2282 C CA . LEU A 1 278 ? -25.996 15.580 19.288 1.00 26.50 278 LEU A CA 1
ATOM 2283 C C . LEU A 1 278 ? -27.062 14.847 20.127 1.00 26.50 278 LEU A C 1
ATOM 2285 O O . LEU A 1 278 ? -27.579 15.452 21.068 1.00 26.50 278 LEU A O 1
ATOM 2289 N N . SER A 1 279 ? -27.360 13.562 19.903 1.00 27.56 279 SER A N 1
ATOM 2290 C CA . SER A 1 279 ? -28.287 12.830 20.795 1.00 27.56 279 SER A CA 1
ATOM 2291 C C . SER A 1 279 ? -27.624 12.041 21.931 1.00 27.56 279 SER A C 1
ATOM 2293 O O . SER A 1 279 ? -28.330 11.609 22.838 1.00 27.56 279 SER A O 1
ATOM 2295 N N . ILE A 1 280 ? -26.287 11.977 22.009 1.00 28.69 280 ILE A N 1
ATOM 2296 C CA . ILE A 1 280 ? -25.582 11.570 23.243 1.00 28.69 280 ILE A CA 1
ATOM 2297 C C . ILE A 1 280 ? -25.565 12.761 24.220 1.00 28.69 280 ILE A C 1
ATOM 2299 O O . ILE A 1 280 ? -24.523 13.233 24.670 1.00 28.69 280 ILE A O 1
ATOM 2303 N N . LYS A 1 281 ? -26.745 13.306 24.535 1.00 24.14 281 LYS A N 1
ATOM 2304 C CA . LYS A 1 281 ? -26.921 14.047 25.779 1.00 24.14 281 LYS A CA 1
ATOM 2305 C C . LYS A 1 281 ? -27.134 13.003 26.854 1.00 24.14 281 LYS A C 1
ATOM 2307 O O . LYS A 1 281 ? -28.160 12.328 26.874 1.00 24.14 281 LYS A O 1
ATOM 2312 N N . ALA A 1 282 ? -26.129 12.909 27.719 1.00 31.61 282 ALA A N 1
ATOM 2313 C CA . ALA A 1 282 ? -26.232 12.342 29.048 1.00 31.61 282 ALA A CA 1
ATOM 2314 C C . ALA A 1 282 ? -27.644 12.563 29.604 1.00 31.61 282 ALA A C 1
ATOM 2316 O O . ALA A 1 282 ? -28.089 13.705 29.754 1.00 31.61 282 ALA A O 1
ATOM 2317 N N . ARG A 1 283 ? -28.351 11.469 29.879 1.00 24.00 283 ARG A N 1
ATOM 2318 C CA . ARG A 1 283 ? -29.355 11.499 30.934 1.00 24.00 283 ARG A CA 1
ATOM 2319 C C . ARG A 1 283 ? -28.643 11.099 32.231 1.00 24.00 283 ARG A C 1
ATOM 2321 O O . ARG A 1 283 ? -27.770 10.234 32.155 1.00 24.00 283 ARG A O 1
ATOM 2328 N N . PRO A 1 284 ? -28.922 11.821 33.328 1.00 32.94 284 PRO A N 1
ATOM 2329 C CA . PRO A 1 284 ? -28.215 11.692 34.600 1.00 32.94 284 PRO A CA 1
ATOM 2330 C C . PRO A 1 284 ? -28.305 10.285 35.188 1.00 32.94 284 PRO A C 1
ATOM 2332 O O . PRO A 1 284 ? -29.312 9.595 34.907 1.00 32.94 284 PRO A O 1
#

Organism: NCBI:txid169435

pLDDT: mean 73.06, std 18.89, range [24.0, 96.0]

Foldseek 3Di:
DDDADEAEDEDFLLVVLVVLLVQAFFKKKAAADLVLCLQPQDADDPVLHQWMWTAHPVGHIYIYHNAHAQDDPPQRVRQLSNCVSLPHDNVVSNVQRNFNMKMWGADSNSHTDRVPMDTRRQEDCDDPGQHQVDLQWAADSNQSEIEGQQQDDVRVVSVLNVVVVWAFFKKWKWAAQAPQPPPPPPRPDNDPSVVVVVVLSRHIWMWGPTPPGIYIYRNGDPCSQVVQQVVCCQFVVGGDDDPPPRHDTDTDIDGDDGDPVVNVVVVVVVVVPPDPPPPPPDDD